Protein AF-A0A317QLM6-F1 (afdb_monomer_lite)

Structure (mmCIF, N/CA/C/O backbone):
data_AF-A0A317QLM6-F1
#
_entry.id   AF-A0A317QLM6-F1
#
loop_
_atom_site.group_PDB
_atom_site.id
_atom_site.type_symbol
_atom_site.label_atom_id
_atom_site.label_alt_id
_atom_site.label_comp_id
_atom_site.label_asym_id
_atom_site.label_entity_id
_atom_site.label_seq_id
_atom_site.pdbx_PDB_ins_code
_atom_site.Cartn_x
_atom_site.Cartn_y
_atom_site.Cartn_z
_atom_site.occupancy
_atom_site.B_iso_or_equiv
_atom_site.auth_seq_id
_atom_site.auth_comp_id
_atom_site.auth_asym_id
_atom_site.auth_atom_id
_atom_site.pdbx_PDB_model_num
ATOM 1 N N . MET A 1 1 ? -23.461 36.397 64.538 1.00 40.00 1 MET A N 1
ATOM 2 C CA . MET A 1 1 ? -22.845 35.705 63.387 1.00 40.00 1 MET A CA 1
ATOM 3 C C . MET A 1 1 ? -21.985 34.597 63.981 1.00 40.00 1 MET A C 1
ATOM 5 O O . MET A 1 1 ? -21.040 34.914 64.685 1.00 40.00 1 MET A O 1
ATOM 9 N N . ARG A 1 2 ? -22.456 33.344 63.926 1.00 41.97 2 ARG A N 1
ATOM 10 C CA . ARG A 1 2 ? -21.936 32.220 64.731 1.00 41.97 2 ARG A CA 1
ATOM 11 C C . ARG A 1 2 ? -20.822 31.476 63.984 1.00 41.97 2 ARG A C 1
ATOM 13 O O . ARG A 1 2 ? -21.003 31.155 62.815 1.00 41.97 2 ARG A O 1
ATOM 20 N N . THR A 1 3 ? -19.742 31.170 64.694 1.00 42.88 3 THR A N 1
ATOM 21 C CA . THR A 1 3 ? -18.669 30.216 64.370 1.00 42.88 3 THR A CA 1
ATOM 22 C C . THR A 1 3 ? -18.800 29.006 65.295 1.00 42.88 3 THR A C 1
ATOM 24 O O . THR A 1 3 ? -18.970 29.217 66.493 1.00 42.88 3 THR A O 1
ATOM 27 N N . ILE A 1 4 ? -18.725 27.771 64.776 1.00 60.03 4 ILE A N 1
ATOM 28 C CA . ILE A 1 4 ? -18.406 26.552 65.550 1.00 60.03 4 ILE A CA 1
ATOM 29 C C . ILE A 1 4 ? -17.677 25.554 64.633 1.00 60.03 4 ILE A C 1
ATOM 31 O O . ILE A 1 4 ? -18.120 25.301 63.512 1.00 60.03 4 ILE A O 1
ATOM 35 N N . ASP A 1 5 ? -16.570 25.028 65.158 1.00 46.81 5 ASP A N 1
ATOM 36 C CA . ASP A 1 5 ? -15.629 24.059 64.595 1.00 46.81 5 ASP A CA 1
ATOM 37 C C . ASP A 1 5 ? -16.125 22.598 64.554 1.00 46.81 5 ASP A C 1
ATOM 39 O O . ASP A 1 5 ? -17.100 22.204 65.195 1.00 46.81 5 ASP A O 1
ATOM 43 N N . HIS A 1 6 ? -15.380 21.778 63.807 1.00 54.03 6 HIS A N 1
ATOM 44 C CA . HIS A 1 6 ? -15.479 20.321 63.699 1.00 54.03 6 HIS A CA 1
ATOM 45 C C . HIS A 1 6 ? -14.889 19.584 64.915 1.00 54.03 6 HIS A C 1
ATOM 47 O O . HIS A 1 6 ? -13.797 19.945 65.346 1.00 54.03 6 HIS A O 1
ATOM 53 N N . THR A 1 7 ? -15.478 18.453 65.348 1.00 47.88 7 THR A N 1
ATOM 54 C CA . THR A 1 7 ? -14.730 17.193 65.607 1.00 47.88 7 THR A CA 1
ATOM 55 C C . THR A 1 7 ? -15.613 15.954 65.862 1.00 47.88 7 THR A C 1
ATOM 57 O O . THR A 1 7 ? -16.642 15.999 66.525 1.00 47.88 7 THR A O 1
ATOM 60 N N . THR A 1 8 ? -15.133 14.849 65.286 1.00 43.25 8 THR A N 1
ATOM 61 C CA . THR A 1 8 ? -15.423 13.403 65.373 1.00 43.25 8 THR A CA 1
ATOM 62 C C . THR A 1 8 ? -15.828 12.816 66.733 1.00 43.25 8 THR A C 1
ATOM 64 O O . THR A 1 8 ? -15.236 13.203 67.730 1.00 43.25 8 THR A O 1
ATOM 67 N N . THR A 1 9 ? -16.689 11.774 66.746 1.00 38.09 9 THR A N 1
ATOM 68 C CA . THR A 1 9 ? -16.532 10.488 67.496 1.00 38.09 9 THR A CA 1
ATOM 69 C C . THR A 1 9 ? -17.597 9.449 67.060 1.00 38.09 9 THR A C 1
ATOM 71 O O . THR A 1 9 ? -18.792 9.717 67.105 1.00 38.09 9 THR A O 1
ATOM 74 N N . ALA A 1 10 ? -17.155 8.251 66.663 1.00 41.47 10 ALA A N 1
ATOM 75 C CA . ALA A 1 10 ? -17.879 6.961 66.723 1.00 41.47 10 ALA A CA 1
ATOM 76 C C . ALA A 1 10 ? -17.177 6.100 67.816 1.00 41.47 10 ALA A C 1
ATOM 78 O O . ALA A 1 10 ? -16.117 6.557 68.252 1.00 41.47 10 ALA A O 1
ATOM 79 N N . PRO A 1 11 ? -17.602 4.881 68.244 1.00 54.12 11 PRO A N 1
ATOM 80 C CA . PRO A 1 11 ? -18.648 3.969 67.738 1.00 54.12 11 PRO A CA 1
ATOM 81 C C . PRO A 1 11 ? -19.502 3.293 68.853 1.00 54.12 11 PRO A C 1
ATOM 83 O O . PRO A 1 11 ? -19.233 3.449 70.039 1.00 54.12 11 PRO A O 1
ATOM 86 N N . THR A 1 12 ? -20.491 2.452 68.510 1.00 42.44 12 THR A N 1
ATOM 87 C CA . THR A 1 12 ? -20.923 1.341 69.392 1.00 42.44 12 THR A CA 1
ATOM 88 C C . THR A 1 12 ? -21.419 0.141 68.580 1.00 42.44 12 THR A C 1
ATOM 90 O O . THR A 1 12 ? -22.158 0.265 67.607 1.00 42.44 12 THR A O 1
ATOM 93 N N . THR A 1 13 ? -20.921 -1.014 69.005 1.00 39.94 13 THR A N 1
ATOM 94 C CA . THR A 1 13 ? -20.951 -2.368 68.446 1.00 39.94 13 THR A CA 1
ATOM 95 C C . THR A 1 13 ? -22.239 -3.121 68.803 1.00 39.94 13 THR A C 1
ATOM 97 O O . THR A 1 13 ? -22.753 -2.936 69.902 1.00 39.94 13 THR A O 1
ATOM 100 N N . GLY A 1 14 ? -22.699 -4.054 67.954 1.00 34.97 14 GLY A N 1
ATOM 101 C CA . GLY A 1 14 ? -23.724 -5.022 68.374 1.00 34.97 14 GLY A CA 1
ATOM 102 C C . GLY A 1 14 ? -24.342 -5.933 67.305 1.00 34.97 14 GLY A C 1
ATOM 103 O O . GLY A 1 14 ? -25.545 -5.866 67.132 1.00 34.97 14 GLY A O 1
ATOM 104 N N . ALA A 1 15 ? -23.523 -6.758 66.635 1.00 42.69 15 ALA A N 1
ATOM 105 C CA . ALA A 1 15 ? -23.743 -8.180 66.267 1.00 42.69 15 ALA A CA 1
ATOM 106 C C . ALA A 1 15 ? -25.077 -8.714 65.633 1.00 42.69 15 ALA A C 1
ATOM 108 O O . ALA A 1 15 ? -26.120 -8.080 65.659 1.00 42.69 15 ALA A O 1
ATOM 109 N N . PRO A 1 16 ? -25.046 -9.909 64.993 1.00 47.78 16 PRO A N 1
ATOM 110 C CA . PRO A 1 16 ? -25.781 -10.172 63.753 1.00 47.78 16 PRO A CA 1
ATOM 111 C C . PRO A 1 16 ? -26.990 -11.119 63.890 1.00 47.78 16 PRO A C 1
ATOM 113 O O . PRO A 1 16 ? -26.959 -12.100 64.628 1.00 47.78 16 PRO A O 1
ATOM 116 N N . GLY A 1 17 ? -28.018 -10.887 63.06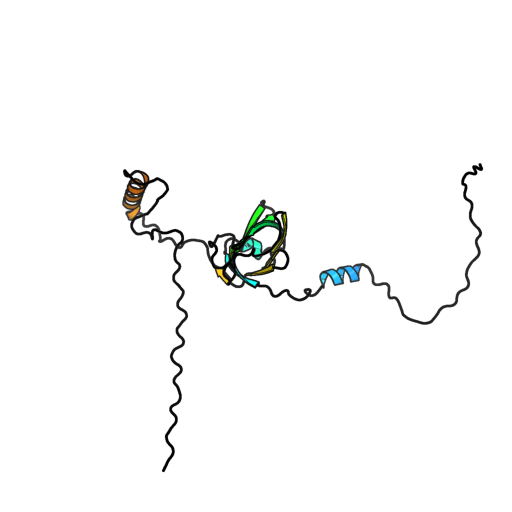8 1.00 33.97 17 GLY A N 1
ATOM 117 C CA . GLY A 1 17 ? -29.148 -11.794 62.845 1.00 33.97 17 GLY A CA 1
ATOM 118 C C . GLY A 1 17 ? -29.144 -12.336 61.416 1.00 33.97 17 GLY A C 1
ATOM 119 O O . GLY A 1 17 ? -29.403 -11.617 60.456 1.00 33.97 17 GLY A O 1
ATOM 120 N N . ARG A 1 18 ? -28.817 -13.619 61.281 1.00 40.97 18 ARG A N 1
ATOM 121 C CA . ARG A 1 18 ? -28.792 -14.401 60.042 1.00 40.97 18 ARG A CA 1
ATOM 122 C C . ARG A 1 18 ? -30.205 -14.855 59.665 1.00 40.97 18 ARG A C 1
ATOM 124 O O . ARG A 1 18 ? -30.800 -15.599 60.431 1.00 40.97 18 ARG A O 1
ATOM 131 N N . ALA A 1 19 ? -30.652 -14.563 58.445 1.00 37.41 19 ALA A N 1
ATOM 132 C CA . ALA A 1 19 ? -31.452 -15.491 57.637 1.00 37.41 19 ALA A CA 1
ATOM 133 C C . ALA A 1 19 ? -31.418 -15.072 56.160 1.00 37.41 19 ALA A C 1
ATOM 135 O O . ALA A 1 19 ? -31.720 -13.940 55.804 1.00 37.41 19 ALA A O 1
ATOM 136 N N . ALA A 1 20 ? -31.024 -16.015 55.311 1.00 40.59 20 ALA A N 1
ATOM 137 C CA . ALA A 1 20 ? -30.958 -15.902 53.865 1.00 40.59 20 ALA A CA 1
ATOM 138 C C . ALA A 1 20 ? -31.994 -16.845 53.240 1.00 40.59 20 ALA A C 1
ATOM 140 O O . ALA A 1 20 ? -32.146 -17.957 53.744 1.00 40.59 20 ALA A O 1
ATOM 141 N N . ARG A 1 21 ? -32.592 -16.448 52.105 1.00 41.69 21 ARG A N 1
ATOM 142 C CA . ARG A 1 21 ? -32.542 -17.142 50.792 1.00 41.69 21 ARG A CA 1
ATOM 143 C C . ARG A 1 21 ? -33.802 -16.919 49.948 1.00 41.69 21 ARG A C 1
ATOM 145 O O . ARG A 1 21 ? -34.872 -17.382 50.313 1.00 41.69 21 ARG A O 1
ATOM 152 N N . ALA A 1 22 ? -33.588 -16.332 48.771 1.00 36.91 22 ALA A N 1
ATOM 153 C CA . ALA A 1 22 ? -34.039 -16.755 47.432 1.00 36.91 22 ALA A CA 1
ATOM 154 C C . ALA A 1 22 ? -33.831 -15.543 46.504 1.00 36.91 22 ALA A C 1
ATOM 156 O O . ALA A 1 22 ? -34.266 -14.454 46.837 1.00 36.91 22 ALA A O 1
ATOM 157 N N . GLY A 1 23 ? -33.157 -15.576 45.364 1.00 41.16 23 GLY A N 1
ATOM 158 C CA . GLY A 1 23 ? -32.463 -16.611 44.622 1.00 41.16 23 GLY A CA 1
ATOM 159 C C . GLY A 1 23 ? -31.833 -15.904 43.418 1.00 41.16 23 GLY A C 1
ATOM 160 O O . GLY A 1 23 ? -32.499 -15.083 42.810 1.00 41.16 23 GLY A O 1
ATOM 161 N N . VAL A 1 24 ? -30.547 -16.156 43.173 1.00 45.59 24 VAL A N 1
ATOM 162 C CA . VAL A 1 24 ? -29.759 -16.061 41.923 1.00 45.59 24 VAL A CA 1
ATOM 163 C C . VAL A 1 24 ? -28.305 -16.164 42.407 1.00 45.59 24 VAL A C 1
ATOM 165 O O . VAL A 1 24 ? -27.860 -15.287 43.150 1.00 45.59 24 VAL A O 1
ATOM 168 N N . PRO A 1 25 ? -27.551 -17.226 42.084 1.00 44.12 25 PRO A N 1
ATOM 169 C CA . PRO A 1 25 ? -26.154 -17.290 42.477 1.00 44.12 25 PRO A CA 1
ATOM 170 C C . PRO A 1 25 ? -25.355 -16.311 41.610 1.00 44.12 25 PRO A C 1
ATOM 172 O O . PRO A 1 25 ? -25.101 -16.564 40.435 1.00 44.12 25 PRO A O 1
ATOM 175 N N . THR A 1 26 ? -24.926 -15.192 42.189 1.00 57.12 26 THR A N 1
ATOM 176 C CA . THR A 1 26 ? -23.784 -14.438 41.670 1.00 57.12 26 THR A CA 1
ATOM 177 C C . THR A 1 26 ? -22.540 -15.283 41.905 1.00 57.12 26 THR A C 1
ATOM 179 O O . THR A 1 26 ? -21.936 -15.250 42.972 1.00 57.12 26 THR A O 1
ATOM 182 N N . ILE A 1 27 ? -22.191 -16.105 40.915 1.00 54.62 27 ILE A N 1
ATOM 183 C CA . ILE A 1 27 ? -20.914 -16.817 40.865 1.00 54.62 27 ILE A CA 1
ATOM 184 C C . ILE A 1 27 ? -19.819 -15.746 40.730 1.00 54.62 27 ILE A C 1
ATOM 186 O O . ILE A 1 27 ? -19.789 -15.051 39.710 1.00 54.62 27 ILE A O 1
ATOM 190 N N . PRO A 1 28 ? -18.925 -15.565 41.718 1.00 45.81 28 PRO A N 1
ATOM 191 C CA . PRO A 1 28 ? -17.787 -14.677 41.556 1.00 45.81 28 PRO A CA 1
ATOM 192 C C . PRO A 1 28 ? -16.798 -15.358 40.607 1.00 45.81 28 PRO A C 1
ATOM 194 O O . PRO A 1 28 ? -16.050 -16.252 40.999 1.00 45.81 28 PRO A O 1
ATOM 197 N N . LEU A 1 29 ? -16.829 -14.973 39.331 1.00 50.94 29 LEU A N 1
ATOM 198 C CA . LEU A 1 29 ? -15.850 -15.448 38.361 1.00 50.94 29 LEU A CA 1
ATOM 199 C C . LEU A 1 29 ? -14.453 -14.935 38.765 1.00 50.94 29 LEU A C 1
ATOM 201 O O . LEU A 1 29 ? -14.285 -13.731 38.987 1.00 50.94 29 LEU A O 1
ATOM 205 N N . PRO A 1 30 ? -13.436 -15.812 38.858 1.00 51.41 30 PRO A N 1
ATOM 206 C CA . PRO A 1 30 ? -12.055 -15.400 39.071 1.00 51.41 30 PRO A CA 1
ATOM 207 C C . PRO A 1 30 ? -11.628 -14.410 37.979 1.00 51.41 30 PRO A C 1
ATOM 209 O O . PRO A 1 30 ? -11.874 -14.650 36.797 1.00 51.41 30 PRO A O 1
ATOM 212 N N . ARG A 1 31 ? -10.936 -13.318 38.344 1.00 57.03 31 ARG A N 1
ATOM 213 C CA . ARG A 1 31 ? -10.393 -12.328 37.381 1.00 57.03 31 ARG A CA 1
ATOM 214 C C . ARG A 1 31 ? -9.593 -12.969 36.237 1.00 57.03 31 ARG A C 1
ATOM 216 O O . ARG A 1 31 ? -9.566 -12.412 35.144 1.00 57.03 31 ARG A O 1
ATOM 223 N N . ALA A 1 32 ? -8.999 -14.139 36.468 1.00 54.03 32 ALA A N 1
ATOM 224 C CA . ALA A 1 32 ? -8.297 -14.914 35.450 1.00 54.03 32 ALA A CA 1
ATOM 225 C C . ALA A 1 32 ? -9.217 -15.350 34.292 1.00 54.03 32 ALA A C 1
ATOM 227 O O . ALA A 1 32 ? -8.848 -15.190 33.135 1.00 54.03 32 ALA A O 1
ATOM 228 N N . SER A 1 33 ? -10.453 -15.786 34.564 1.00 54.34 33 SER A N 1
ATOM 229 C CA . SER A 1 33 ? -11.409 -16.205 33.527 1.00 54.34 33 SER A CA 1
ATOM 230 C C . SER A 1 33 ? -11.907 -15.036 32.671 1.00 54.34 33 SER A C 1
ATOM 232 O O . SER A 1 33 ? -12.168 -15.220 31.484 1.00 54.34 33 SER A O 1
ATOM 234 N N . ALA A 1 34 ? -11.982 -13.828 33.245 1.00 52.09 34 ALA A N 1
ATOM 235 C CA . ALA A 1 34 ? -12.292 -12.594 32.516 1.00 52.09 34 ALA A CA 1
ATOM 236 C C . ALA A 1 34 ? -11.125 -12.153 31.610 1.00 52.09 34 ALA A C 1
ATOM 238 O O . ALA A 1 34 ? -11.338 -11.659 30.506 1.00 52.09 34 ALA A O 1
ATOM 239 N N . GLN A 1 35 ? -9.880 -12.378 32.042 1.00 52.81 35 GLN A N 1
ATOM 240 C CA . GLN A 1 35 ? -8.685 -12.143 31.222 1.00 52.81 35 GLN A CA 1
ATOM 241 C C . GLN A 1 35 ? -8.532 -13.196 30.107 1.00 52.81 35 GLN A C 1
ATOM 243 O O . GLN A 1 35 ? -8.072 -12.870 29.013 1.00 52.81 35 GLN A O 1
ATOM 248 N N . GLU A 1 36 ? -8.998 -14.427 30.337 1.00 45.47 36 GLU A N 1
ATOM 249 C CA . GLU A 1 36 ? -9.085 -15.488 29.325 1.00 45.47 36 GLU A CA 1
ATOM 250 C C . GLU A 1 36 ? -10.135 -15.164 28.244 1.00 45.47 36 GLU A C 1
ATOM 252 O O . GLU A 1 36 ? -9.886 -15.377 27.057 1.00 45.47 36 GLU A O 1
ATOM 257 N N . THR A 1 37 ? -11.279 -14.571 28.619 1.00 51.56 37 THR A N 1
ATOM 258 C CA . THR A 1 37 ? -12.325 -14.139 27.663 1.00 51.56 37 THR A CA 1
ATOM 259 C C . THR A 1 37 ? -11.886 -12.954 26.804 1.00 51.56 37 THR A C 1
ATOM 261 O O . THR A 1 37 ? -12.313 -12.840 25.659 1.00 51.56 37 THR A O 1
ATOM 264 N N . VAL A 1 38 ? -10.972 -12.111 27.297 1.00 51.75 38 VAL A N 1
ATOM 265 C CA . VAL A 1 38 ? -10.313 -11.072 26.483 1.00 51.75 38 VAL A CA 1
ATOM 266 C C . VAL A 1 38 ? -9.324 -11.687 25.483 1.00 51.75 38 VAL A C 1
ATOM 268 O O . VAL A 1 38 ? -9.207 -11.195 24.363 1.00 51.75 38 VAL A O 1
ATOM 271 N N . ARG A 1 39 ? -8.660 -12.801 25.827 1.00 52.47 39 ARG A N 1
ATOM 272 C CA . ARG A 1 39 ? -7.799 -13.559 24.893 1.00 52.47 39 ARG A CA 1
ATOM 273 C C . ARG A 1 39 ? -8.576 -14.416 23.890 1.00 52.47 39 ARG A C 1
ATOM 275 O O . ARG A 1 39 ? -8.028 -14.769 22.851 1.00 52.47 39 ARG A O 1
ATOM 282 N N . THR A 1 40 ? -9.840 -14.719 24.178 1.00 47.09 40 THR A N 1
ATOM 283 C CA . THR A 1 40 ? -10.744 -15.511 23.326 1.00 47.09 40 THR A CA 1
ATOM 284 C C . THR A 1 40 ? -11.898 -14.692 22.751 1.00 47.09 40 THR A C 1
ATOM 286 O O . THR A 1 40 ? -12.886 -15.261 22.288 1.00 47.09 40 THR A O 1
ATOM 289 N N . ALA A 1 41 ? -11.761 -13.361 22.703 1.00 43.53 41 ALA A N 1
ATOM 290 C CA . ALA A 1 41 ? -12.643 -12.501 21.928 1.00 43.53 41 ALA A CA 1
ATOM 291 C C . ALA A 1 41 ? -12.528 -12.871 20.437 1.00 43.53 41 ALA A C 1
ATOM 293 O O . ALA A 1 41 ? -11.713 -12.338 19.684 1.00 43.53 41 ALA A O 1
ATOM 294 N N . SER A 1 42 ? -13.351 -13.842 20.037 1.00 46.34 42 SER A N 1
ATOM 295 C CA . SER A 1 42 ? -13.720 -14.162 18.663 1.00 46.34 42 SER A CA 1
ATOM 296 C C . SER A 1 42 ? -13.953 -12.849 17.914 1.00 46.34 42 SER A C 1
ATOM 298 O O . SER A 1 42 ? -14.568 -11.942 18.486 1.00 46.34 42 SER A O 1
ATOM 300 N N . PRO A 1 43 ? -13.401 -12.689 16.696 1.00 47.41 43 PRO A N 1
ATOM 301 C CA . PRO A 1 43 ? -13.164 -11.383 16.106 1.00 47.41 43 PRO A CA 1
ATOM 302 C C . PRO A 1 43 ? -14.488 -10.642 16.051 1.00 47.41 43 PRO A C 1
ATOM 304 O O . PRO A 1 43 ? -15.419 -11.093 15.381 1.00 47.41 43 PRO A O 1
ATOM 307 N N . ALA A 1 44 ? -14.571 -9.529 16.780 1.00 47.19 44 ALA A N 1
ATOM 308 C CA . ALA A 1 44 ? -15.665 -8.583 16.671 1.00 47.19 44 ALA A CA 1
ATOM 309 C C . ALA A 1 44 ? -15.915 -8.362 15.177 1.00 47.19 44 ALA A C 1
ATOM 311 O O . ALA A 1 44 ? -15.040 -7.831 14.498 1.00 47.19 44 ALA A O 1
ATOM 312 N N . ARG A 1 45 ? -17.030 -8.935 14.687 1.00 45.59 45 ARG A N 1
ATOM 313 C CA . ARG A 1 45 ? -17.553 -8.931 13.314 1.00 45.59 45 ARG A CA 1
ATOM 314 C C . ARG A 1 45 ? -16.488 -8.526 12.304 1.00 45.59 45 ARG A C 1
ATOM 316 O O . ARG A 1 45 ? -16.313 -7.329 12.117 1.00 45.59 45 ARG A O 1
ATOM 323 N N . ALA A 1 46 ? -15.808 -9.500 11.687 1.00 51.53 46 ALA A N 1
ATOM 324 C CA . ALA A 1 46 ? -14.826 -9.278 10.627 1.00 51.53 46 ALA A CA 1
ATOM 325 C C . ALA A 1 46 ? -15.262 -8.105 9.738 1.00 51.53 46 ALA A C 1
ATOM 327 O O . ALA A 1 46 ? -16.105 -8.269 8.855 1.00 51.53 46 ALA A O 1
ATOM 328 N N . ALA A 1 47 ? -14.741 -6.908 10.027 1.00 59.72 47 ALA A N 1
ATOM 329 C CA . ALA A 1 47 ? -14.911 -5.768 9.156 1.00 59.72 47 ALA A CA 1
ATOM 330 C C . ALA A 1 47 ? -14.374 -6.265 7.822 1.00 59.72 47 ALA A C 1
ATOM 332 O O . ALA A 1 47 ? -13.252 -6.780 7.790 1.00 59.72 47 ALA A O 1
ATOM 333 N N . SER A 1 48 ? -15.228 -6.274 6.795 1.00 80.88 48 SER A N 1
ATOM 334 C CA . SER A 1 48 ? -14.925 -6.871 5.497 1.00 80.88 48 SER A CA 1
ATOM 335 C C . SER A 1 48 ? -13.573 -6.348 5.032 1.00 80.88 48 SER A C 1
ATOM 337 O O . SER A 1 48 ? -13.467 -5.204 4.592 1.00 80.88 48 SER A O 1
ATOM 339 N N . ALA A 1 49 ? -12.531 -7.161 5.195 1.00 91.00 49 ALA A N 1
ATOM 340 C CA . ALA A 1 49 ? -11.180 -6.719 4.928 1.00 91.00 49 ALA A CA 1
ATOM 341 C C . ALA A 1 49 ? -11.047 -6.515 3.424 1.00 91.00 49 ALA A C 1
ATOM 343 O O . ALA A 1 49 ? -11.345 -7.415 2.638 1.00 91.00 49 ALA A O 1
ATOM 344 N N . VAL A 1 50 ? -10.607 -5.330 3.027 1.00 95.62 50 VAL A N 1
ATOM 345 C CA . VAL A 1 50 ? -10.432 -4.983 1.626 1.00 95.62 50 VAL A CA 1
ATOM 346 C C . VAL A 1 50 ? -9.213 -5.747 1.099 1.00 95.62 50 VAL A C 1
ATOM 348 O O . VAL A 1 50 ? -8.114 -5.589 1.643 1.00 95.62 50 VAL A O 1
ATOM 351 N N . PRO A 1 51 ? -9.368 -6.591 0.066 1.00 96.56 51 PRO A N 1
ATOM 352 C CA . PRO A 1 51 ? -8.236 -7.285 -0.526 1.00 96.56 51 PRO A CA 1
ATOM 353 C C . PRO A 1 51 ? -7.327 -6.292 -1.261 1.00 96.56 51 PRO A C 1
ATOM 355 O O . PRO A 1 51 ? -7.796 -5.371 -1.933 1.00 96.56 51 PRO A O 1
ATOM 358 N N . SER A 1 52 ? -6.017 -6.509 -1.170 1.00 96.56 52 SER A N 1
ATOM 359 C CA . SER A 1 52 ? -4.997 -5.719 -1.864 1.00 96.56 52 SER A CA 1
ATOM 360 C C . SER A 1 52 ? -3.913 -6.591 -2.490 1.00 96.56 52 SER A C 1
ATOM 362 O O . SER A 1 52 ? -3.628 -7.689 -2.006 1.00 96.56 52 SER A O 1
ATOM 364 N N . SER A 1 53 ? -3.244 -6.058 -3.510 1.00 97.38 53 SER A N 1
ATOM 365 C CA . SER A 1 53 ? -1.982 -6.582 -4.030 1.00 97.38 53 SER A CA 1
ATOM 366 C C . SER A 1 53 ? -0.806 -5.943 -3.281 1.00 97.38 53 SER A C 1
ATOM 368 O O . SER A 1 53 ? -0.550 -4.747 -3.421 1.00 97.38 53 SER A O 1
ATOM 370 N N . ALA A 1 54 ? -0.112 -6.720 -2.452 1.00 97.38 54 ALA A N 1
ATOM 371 C CA . ALA A 1 54 ? 0.985 -6.253 -1.608 1.00 97.38 54 ALA A CA 1
ATOM 372 C C . ALA A 1 54 ? 2.348 -6.415 -2.290 1.00 97.38 54 ALA A C 1
ATOM 374 O O . ALA A 1 54 ? 2.601 -7.409 -2.969 1.00 97.38 54 ALA A O 1
ATOM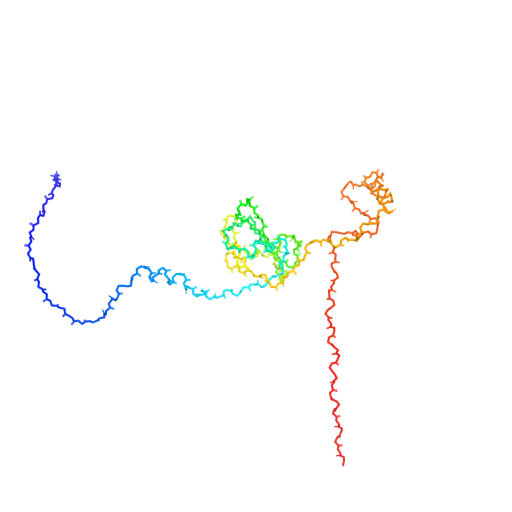 375 N N . SER A 1 55 ? 3.236 -5.445 -2.092 1.00 97.25 55 SER A N 1
ATOM 376 C CA . SER A 1 55 ? 4.630 -5.554 -2.519 1.00 97.25 55 SER A CA 1
ATOM 377 C C . SER A 1 55 ? 5.358 -6.617 -1.698 1.00 97.25 55 SER A C 1
ATOM 379 O O . SER A 1 55 ? 5.209 -6.670 -0.475 1.00 97.25 55 SER A O 1
ATOM 381 N N . THR A 1 56 ? 6.211 -7.424 -2.330 1.00 96.88 56 THR A N 1
ATOM 382 C CA . THR A 1 56 ? 7.139 -8.307 -1.602 1.00 96.88 56 THR A CA 1
ATOM 383 C C . THR A 1 56 ? 8.084 -7.520 -0.687 1.00 96.88 56 THR A C 1
ATOM 385 O O . THR A 1 56 ? 8.521 -8.062 0.323 1.00 96.88 56 THR A O 1
ATOM 388 N N . GLY A 1 57 ? 8.316 -6.228 -0.956 1.00 94.81 57 GLY A N 1
ATOM 389 C CA . GLY A 1 57 ? 9.101 -5.334 -0.098 1.00 94.81 57 GLY A CA 1
ATOM 390 C C . GLY A 1 57 ? 8.501 -5.074 1.291 1.00 94.81 57 GLY A C 1
ATOM 391 O O . GLY A 1 57 ? 9.235 -4.709 2.199 1.00 94.81 57 GLY A O 1
ATOM 392 N N . VAL A 1 58 ? 7.196 -5.304 1.492 1.00 96.12 58 VAL A N 1
ATOM 393 C CA . VAL A 1 58 ? 6.534 -5.190 2.813 1.00 96.12 58 VAL A CA 1
ATOM 394 C C . VAL A 1 58 ? 6.144 -6.543 3.400 1.00 96.12 58 VAL A C 1
ATOM 396 O O . VAL A 1 58 ? 5.382 -6.618 4.366 1.00 96.12 58 VAL A O 1
ATOM 399 N N . ALA A 1 59 ? 6.638 -7.634 2.812 1.00 95.75 59 ALA A N 1
ATOM 400 C CA . ALA A 1 59 ? 6.225 -8.977 3.181 1.00 95.75 59 ALA A CA 1
ATOM 401 C C . ALA A 1 59 ? 6.553 -9.322 4.634 1.00 95.75 59 ALA A C 1
ATOM 403 O O . ALA A 1 59 ? 5.686 -9.840 5.337 1.00 95.75 59 ALA A O 1
ATOM 404 N N . ASP A 1 60 ? 7.758 -8.994 5.094 1.00 94.75 60 ASP A N 1
ATOM 405 C CA . ASP A 1 60 ? 8.194 -9.286 6.463 1.00 94.75 60 ASP A CA 1
ATOM 406 C C . ASP A 1 60 ? 7.383 -8.495 7.490 1.00 94.75 60 ASP A C 1
ATOM 408 O O . ASP A 1 60 ? 6.971 -9.027 8.521 1.00 94.75 60 ASP A O 1
ATOM 412 N N . LEU A 1 61 ? 7.073 -7.241 7.165 1.00 95.12 61 LEU A N 1
ATOM 413 C CA . LEU A 1 61 ? 6.291 -6.355 8.014 1.00 95.12 61 LEU A CA 1
ATOM 414 C C . LEU A 1 61 ? 4.832 -6.827 8.132 1.00 95.12 61 LEU A C 1
ATOM 416 O O . LEU A 1 61 ? 4.272 -6.833 9.225 1.00 95.12 61 LEU A O 1
ATOM 420 N N . LEU A 1 62 ? 4.227 -7.287 7.031 1.00 96.19 62 LEU A N 1
ATOM 421 C CA . LEU A 1 62 ? 2.867 -7.832 7.036 1.00 96.19 62 LEU A CA 1
ATOM 422 C C . LEU A 1 62 ? 2.776 -9.216 7.679 1.00 96.19 62 LEU A C 1
ATOM 424 O O . LEU A 1 62 ? 1.810 -9.485 8.387 1.00 96.19 62 LEU A O 1
ATOM 428 N N . ARG A 1 63 ? 3.730 -10.112 7.412 1.00 95.25 63 ARG A N 1
ATOM 429 C CA . ARG A 1 63 ? 3.728 -11.483 7.955 1.00 95.25 63 ARG A CA 1
ATOM 430 C C . ARG A 1 63 ? 4.163 -11.536 9.418 1.00 95.25 63 ARG A C 1
ATOM 432 O O . ARG A 1 63 ? 3.834 -12.499 10.103 1.00 95.25 63 ARG A O 1
ATOM 439 N N . GLY A 1 64 ? 4.892 -10.524 9.882 1.00 94.50 64 GLY A N 1
ATOM 440 C CA . GLY A 1 64 ? 5.335 -10.394 11.262 1.00 94.50 64 GLY A CA 1
ATOM 441 C C . GLY A 1 64 ? 4.197 -10.167 12.271 1.00 94.50 64 GLY A C 1
ATOM 442 O O . GLY A 1 64 ? 3.017 -10.093 11.905 1.00 94.50 64 GLY A O 1
ATOM 443 N N . PRO A 1 65 ? 4.545 -10.049 13.566 1.00 95.31 65 PRO A N 1
ATOM 444 C CA . PRO A 1 65 ? 3.577 -9.744 14.615 1.00 95.31 65 PRO A CA 1
ATOM 445 C C . PRO A 1 65 ? 2.919 -8.382 14.376 1.00 95.31 65 PRO A C 1
ATOM 447 O O . PRO A 1 65 ? 3.500 -7.507 13.736 1.00 95.31 65 PRO A O 1
ATOM 450 N N . VAL A 1 66 ? 1.715 -8.194 14.920 1.00 96.31 66 VAL A N 1
ATOM 451 C CA . VAL A 1 66 ? 1.020 -6.901 14.869 1.00 96.31 66 VAL A CA 1
ATOM 452 C C . VAL A 1 66 ? 1.820 -5.866 15.660 1.00 96.31 66 VAL A C 1
ATOM 454 O O . VAL A 1 66 ? 2.147 -6.081 16.827 1.00 96.31 66 VAL A O 1
ATOM 457 N N . ARG A 1 67 ? 2.135 -4.745 15.012 1.00 96.25 67 ARG A N 1
ATOM 458 C CA . ARG A 1 67 ? 2.894 -3.622 15.564 1.00 96.25 67 ARG A CA 1
ATOM 459 C C . ARG A 1 67 ? 2.055 -2.345 15.513 1.00 96.25 67 ARG A C 1
ATOM 461 O O . ARG A 1 67 ? 1.314 -2.147 14.542 1.00 96.25 67 ARG A O 1
ATOM 468 N N . PRO A 1 68 ? 2.192 -1.459 16.515 1.00 96.44 68 PRO A N 1
ATOM 469 C CA . PRO A 1 68 ? 1.588 -0.141 16.455 1.00 96.44 68 PRO A CA 1
ATOM 470 C C . PRO A 1 68 ? 2.226 0.677 15.329 1.00 96.44 68 PRO A C 1
ATOM 472 O O . PRO A 1 68 ? 3.441 0.656 15.114 1.00 96.44 68 PRO A O 1
ATOM 475 N N . ALA A 1 69 ? 1.383 1.424 14.635 1.00 97.62 69 ALA A N 1
ATOM 476 C CA . ALA A 1 69 ? 1.754 2.316 13.558 1.00 97.62 69 ALA A CA 1
ATOM 477 C C . ALA A 1 69 ? 1.074 3.677 13.740 1.00 97.62 69 ALA A C 1
ATOM 479 O O . ALA A 1 69 ? 0.132 3.833 14.522 1.00 97.62 69 ALA A O 1
ATOM 480 N N . ARG A 1 70 ? 1.562 4.681 13.017 1.00 98.19 70 ARG A N 1
ATOM 481 C CA . ARG A 1 70 ? 0.981 6.024 12.992 1.00 98.19 70 ARG A CA 1
ATOM 482 C C . ARG A 1 70 ? 0.782 6.484 11.565 1.00 98.19 70 ARG A C 1
ATOM 484 O O . ARG A 1 70 ? 1.647 6.270 10.721 1.00 98.19 70 ARG A O 1
ATOM 491 N N . VAL A 1 71 ? -0.336 7.147 11.300 1.00 98.19 71 VAL A N 1
ATOM 492 C CA . VAL A 1 71 ? -0.581 7.790 10.008 1.00 98.19 71 VAL A CA 1
ATOM 493 C C . VAL A 1 71 ? 0.447 8.901 9.808 1.00 98.19 71 VAL A C 1
ATOM 495 O O . VAL A 1 71 ? 0.529 9.818 10.613 1.00 98.19 71 VAL A O 1
ATOM 498 N N . LEU A 1 72 ? 1.231 8.837 8.737 1.00 97.31 72 LEU A N 1
ATOM 499 C CA . LEU A 1 72 ? 2.123 9.925 8.331 1.00 97.31 72 LEU A CA 1
ATOM 500 C C . LEU A 1 72 ? 1.359 10.960 7.515 1.00 97.31 72 LEU A C 1
ATOM 502 O O . LEU A 1 72 ? 1.403 12.154 7.807 1.00 97.31 72 LEU A O 1
ATOM 506 N N . MET A 1 73 ? 0.635 10.482 6.505 1.00 96.12 73 MET A N 1
ATOM 507 C CA . MET A 1 73 ? -0.126 11.302 5.571 1.00 96.12 73 MET A CA 1
ATOM 508 C C . MET A 1 73 ? -1.325 10.512 5.047 1.00 96.12 73 MET A C 1
ATOM 510 O O . MET A 1 73 ? -1.214 9.312 4.787 1.00 96.12 73 MET A O 1
ATOM 514 N N . SER A 1 74 ? -2.444 11.204 4.837 1.00 95.75 74 SER A N 1
ATOM 515 C CA . SER A 1 74 ? -3.618 10.685 4.138 1.00 95.75 74 SER A CA 1
ATOM 516 C C . SER A 1 74 ? -3.964 11.575 2.947 1.00 95.75 74 SER A C 1
ATOM 518 O O . SER A 1 74 ? -3.923 12.800 3.045 1.00 95.75 74 SER A O 1
ATOM 520 N N . GLY A 1 75 ? -4.311 10.957 1.822 1.00 94.94 75 GLY A N 1
ATOM 521 C CA . GLY A 1 75 ? -4.766 11.634 0.618 1.00 94.94 75 GLY A CA 1
ATOM 522 C C . GLY A 1 75 ? -5.651 10.735 -0.250 1.00 94.94 75 GLY A C 1
ATOM 523 O O . GLY A 1 75 ? -5.928 9.587 0.111 1.00 94.94 75 GLY A O 1
ATOM 524 N N . PRO A 1 76 ? -6.121 11.240 -1.405 1.00 94.56 76 PRO A N 1
ATOM 525 C CA . PRO A 1 76 ? -7.056 10.497 -2.248 1.00 94.56 76 PRO A CA 1
ATOM 526 C C . PRO A 1 76 ? -6.485 9.205 -2.838 1.00 94.56 76 PRO A C 1
ATOM 528 O O . PRO A 1 76 ? -7.183 8.201 -2.936 1.00 94.56 76 PRO A O 1
ATOM 531 N N . ALA A 1 77 ? -5.201 9.221 -3.200 1.00 95.44 77 ALA A N 1
ATOM 532 C CA . ALA A 1 77 ? -4.535 8.085 -3.832 1.00 95.44 77 ALA A CA 1
ATOM 533 C C . ALA A 1 77 ? -3.819 7.154 -2.838 1.00 95.44 77 ALA A C 1
ATOM 535 O O . ALA A 1 77 ? -3.451 6.036 -3.199 1.00 95.44 77 ALA A O 1
ATOM 536 N N . ALA A 1 78 ? -3.563 7.605 -1.605 1.00 96.56 78 ALA A N 1
ATOM 537 C CA . ALA A 1 78 ? -2.718 6.867 -0.674 1.00 96.56 78 ALA A CA 1
ATOM 538 C C . ALA A 1 78 ? -2.907 7.273 0.793 1.00 96.56 78 ALA A C 1
ATOM 540 O O . ALA A 1 78 ? -3.157 8.437 1.102 1.00 96.56 78 ALA A O 1
ATOM 541 N N . VAL A 1 79 ? -2.679 6.316 1.691 1.00 97.44 79 VAL A N 1
ATOM 542 C CA . VAL A 1 79 ? -2.404 6.550 3.114 1.00 97.44 79 VAL A CA 1
ATOM 543 C C . VAL A 1 79 ? -1.062 5.921 3.439 1.00 97.44 79 VAL A C 1
ATOM 545 O O . VAL A 1 79 ? -0.859 4.740 3.167 1.00 97.44 79 VAL A O 1
ATOM 548 N N . TYR A 1 80 ? -0.160 6.695 4.031 1.00 97.88 80 TYR A N 1
ATOM 549 C CA . TYR A 1 80 ? 1.157 6.226 4.449 1.00 97.88 80 TYR A CA 1
ATOM 550 C C . TYR A 1 80 ? 1.214 6.115 5.963 1.00 97.88 80 TYR A C 1
ATOM 552 O O . TYR A 1 80 ? 0.754 7.010 6.674 1.00 97.88 80 TYR A O 1
ATOM 560 N N . LEU A 1 81 ? 1.799 5.027 6.446 1.00 98.31 81 LEU A N 1
ATOM 561 C CA . LEU A 1 81 ? 1.911 4.691 7.855 1.00 98.31 81 LEU A CA 1
ATOM 562 C C . LEU A 1 81 ? 3.377 4.511 8.219 1.00 98.31 81 LEU A C 1
ATOM 564 O O . LEU A 1 81 ? 4.110 3.841 7.496 1.00 98.31 81 LEU A O 1
ATOM 568 N N . GLN A 1 82 ? 3.774 5.053 9.360 1.00 98.12 82 GLN A N 1
ATOM 569 C CA . GLN A 1 82 ? 5.042 4.754 10.005 1.00 98.12 82 GLN A CA 1
ATOM 570 C C . GLN A 1 82 ? 4.839 3.614 10.994 1.00 98.12 82 GLN A C 1
ATOM 572 O O . GLN A 1 82 ? 3.950 3.688 11.840 1.00 98.12 82 GLN A O 1
ATOM 577 N N . VAL A 1 83 ? 5.670 2.583 10.913 1.00 97.62 83 VAL A N 1
ATOM 578 C CA . VAL A 1 83 ? 5.628 1.410 11.788 1.00 97.62 83 VAL A CA 1
ATOM 579 C C . VAL A 1 83 ? 6.897 1.384 12.623 1.00 97.62 83 VAL A C 1
ATOM 581 O O . VAL A 1 83 ? 8.002 1.438 12.082 1.00 97.62 83 VAL A O 1
ATOM 584 N N . SER A 1 84 ? 6.750 1.280 13.941 1.00 93.12 84 SER A N 1
ATOM 585 C CA . SER A 1 84 ? 7.899 1.115 14.830 1.00 93.12 84 SER A CA 1
ATOM 586 C C . SER A 1 84 ? 8.371 -0.339 14.803 1.00 93.12 84 SER A C 1
ATOM 588 O O . SER A 1 84 ? 7.631 -1.259 15.159 1.00 93.12 84 SER A O 1
ATOM 590 N N . THR A 1 85 ? 9.614 -0.551 14.390 1.00 90.44 85 THR A N 1
ATOM 591 C CA . THR A 1 85 ? 10.281 -1.856 14.353 1.00 90.44 85 THR A CA 1
ATOM 592 C C . THR A 1 85 ? 11.482 -1.866 15.297 1.00 90.44 85 THR A C 1
ATOM 594 O O . THR A 1 85 ? 11.927 -0.825 15.775 1.00 90.44 85 THR A O 1
ATOM 597 N N . GLU A 1 86 ? 12.040 -3.047 15.559 1.00 87.00 86 GLU A N 1
ATOM 598 C CA . GLU A 1 86 ? 13.251 -3.180 16.385 1.00 87.00 86 GLU A CA 1
ATOM 599 C C . GLU A 1 86 ? 14.482 -2.523 15.745 1.00 87.00 86 GLU A C 1
ATOM 601 O O . GLU A 1 86 ? 15.411 -2.140 16.447 1.00 87.00 86 GLU A O 1
ATOM 606 N N . ARG A 1 87 ? 14.484 -2.365 14.415 1.00 86.19 87 ARG A N 1
ATOM 607 C CA . ARG A 1 87 ? 15.586 -1.766 13.646 1.00 86.19 87 ARG A CA 1
ATOM 608 C C . ARG A 1 87 ? 15.413 -0.261 13.408 1.00 86.19 87 ARG A C 1
ATOM 610 O O . ARG A 1 87 ? 16.272 0.346 12.779 1.00 86.19 87 ARG A O 1
ATOM 617 N N . GLY A 1 88 ? 14.317 0.336 13.879 1.00 90.06 88 GLY A N 1
ATOM 618 C CA . GLY A 1 88 ? 13.957 1.730 13.612 1.00 90.06 88 GLY A CA 1
ATOM 619 C C . GLY A 1 88 ? 12.534 1.860 13.075 1.00 90.06 88 GLY A C 1
ATOM 620 O O . GLY A 1 88 ? 11.666 1.049 13.394 1.00 90.06 88 GLY A O 1
ATOM 621 N N . SER A 1 89 ? 12.265 2.882 12.264 1.00 92.44 89 SER A N 1
ATOM 622 C CA . SER A 1 89 ? 10.941 3.087 11.671 1.00 92.44 89 SER A CA 1
ATOM 623 C C . SER A 1 89 ? 10.889 2.660 10.209 1.00 92.44 89 SER A C 1
ATOM 625 O O . SER A 1 89 ? 11.661 3.178 9.405 1.00 92.44 89 SER A O 1
ATOM 627 N N . ASP A 1 90 ? 9.914 1.822 9.872 1.00 95.69 90 ASP A N 1
ATOM 628 C CA . ASP A 1 90 ? 9.568 1.486 8.491 1.00 95.69 90 ASP A CA 1
ATOM 629 C C . ASP A 1 90 ? 8.333 2.268 8.037 1.00 95.69 90 ASP A C 1
ATOM 631 O O . ASP A 1 90 ? 7.572 2.798 8.852 1.00 95.69 90 ASP A O 1
ATOM 635 N N . VAL A 1 91 ? 8.115 2.330 6.723 1.00 97.00 91 VAL A N 1
ATOM 636 C CA . VAL A 1 91 ? 6.940 2.972 6.126 1.00 97.00 91 VAL A CA 1
ATOM 637 C C . VAL A 1 91 ? 6.199 1.976 5.248 1.00 97.00 91 VAL A C 1
ATOM 639 O O . VAL A 1 91 ? 6.808 1.288 4.435 1.00 97.00 91 VAL A O 1
ATOM 642 N N . VAL A 1 92 ? 4.875 1.934 5.379 1.00 97.75 92 VAL A N 1
ATOM 643 C CA . VAL A 1 92 ? 3.983 1.160 4.507 1.00 97.75 92 VAL A CA 1
ATOM 644 C C . VAL A 1 92 ? 2.864 2.052 3.985 1.00 97.75 92 VAL A C 1
ATOM 646 O O . VAL A 1 92 ? 2.351 2.911 4.699 1.00 97.75 92 VAL A O 1
ATOM 649 N N . GLY A 1 93 ? 2.493 1.868 2.723 1.00 97.56 93 GLY A N 1
ATOM 650 C CA . GLY A 1 93 ? 1.432 2.623 2.066 1.00 97.56 93 GLY A CA 1
ATOM 651 C C . GLY A 1 93 ? 0.249 1.735 1.708 1.00 97.56 93 GLY A C 1
ATOM 652 O O . GLY A 1 93 ? 0.435 0.651 1.165 1.00 97.56 93 GLY A O 1
ATOM 653 N N . VAL A 1 94 ? -0.972 2.206 1.942 1.00 97.94 94 VAL A N 1
ATOM 654 C CA . VAL A 1 94 ? -2.179 1.685 1.291 1.00 97.94 94 VAL A CA 1
ATOM 655 C C . VAL A 1 94 ? -2.492 2.603 0.120 1.00 97.94 94 VAL A C 1
ATOM 657 O O . VAL A 1 94 ? -2.700 3.795 0.321 1.00 97.94 94 VAL A O 1
ATOM 660 N N . LEU A 1 95 ? -2.498 2.060 -1.092 1.00 97.62 95 LEU A N 1
ATOM 661 C CA . LEU A 1 95 ? -2.513 2.816 -2.343 1.00 97.62 95 LEU A CA 1
ATOM 662 C C . LEU A 1 95 ? -3.749 2.452 -3.172 1.00 97.62 95 LEU A C 1
ATOM 664 O O . LEU A 1 95 ? -4.159 1.295 -3.183 1.00 97.62 95 LEU A O 1
ATOM 668 N N . THR A 1 96 ? -4.335 3.396 -3.900 1.00 97.25 96 THR A N 1
ATOM 669 C CA . THR A 1 96 ? -5.342 3.091 -4.930 1.00 97.25 96 THR A CA 1
ATOM 670 C C . THR A 1 96 ? -4.692 2.512 -6.188 1.00 97.25 96 THR A C 1
ATOM 672 O O . THR A 1 96 ? -3.476 2.576 -6.371 1.00 97.25 96 THR A O 1
ATOM 675 N N . SER A 1 97 ? -5.493 1.929 -7.082 1.00 95.31 97 SER A N 1
ATOM 676 C CA . SER A 1 97 ? -4.989 1.268 -8.295 1.00 95.31 97 SER A CA 1
ATOM 677 C C . SER A 1 97 ? -4.318 2.212 -9.301 1.00 95.31 97 SER A C 1
ATOM 679 O O . SER A 1 97 ? -3.537 1.755 -10.131 1.00 95.31 97 SER A O 1
ATOM 681 N N . ASP A 1 98 ? -4.661 3.499 -9.253 1.00 93.88 98 ASP A N 1
ATOM 682 C CA . ASP A 1 98 ? -4.137 4.595 -10.077 1.00 93.88 98 ASP A CA 1
ATOM 683 C C . ASP A 1 98 ? -2.948 5.331 -9.432 1.00 93.88 98 ASP A C 1
ATOM 685 O O . ASP A 1 98 ? -2.342 6.196 -10.064 1.00 93.88 98 ASP A O 1
ATOM 689 N N . ALA A 1 99 ? -2.578 4.979 -8.197 1.00 93.44 99 ALA A N 1
ATOM 690 C CA . ALA A 1 99 ? -1.387 5.508 -7.548 1.00 93.44 99 ALA A CA 1
ATOM 691 C C . ALA A 1 99 ? -0.102 4.882 -8.119 1.00 93.44 99 ALA A C 1
ATOM 693 O O . ALA A 1 99 ? -0.092 3.752 -8.619 1.00 93.44 99 ALA A O 1
ATOM 694 N N . ALA A 1 100 ? 1.023 5.592 -7.979 1.00 90.06 100 ALA A N 1
ATOM 695 C CA . ALA A 1 100 ? 2.334 5.026 -8.274 1.00 90.06 100 ALA A CA 1
ATOM 696 C C . ALA A 1 100 ? 2.578 3.787 -7.397 1.00 90.06 100 ALA A C 1
ATOM 698 O O . ALA A 1 100 ? 2.467 3.846 -6.172 1.00 90.06 100 ALA A O 1
ATOM 699 N N . ARG A 1 101 ? 2.917 2.653 -8.018 1.00 90.62 101 ARG A N 1
ATOM 700 C CA . ARG A 1 101 ? 3.218 1.416 -7.289 1.00 90.62 101 ARG A CA 1
ATOM 701 C C . ARG A 1 101 ? 4.599 1.518 -6.660 1.00 90.62 101 ARG A C 1
ATOM 703 O O . ARG A 1 101 ? 5.607 1.394 -7.349 1.00 90.62 101 ARG A O 1
ATOM 710 N N . LEU A 1 102 ? 4.630 1.752 -5.354 1.00 92.88 102 LEU A N 1
ATOM 711 C CA . LEU A 1 102 ? 5.866 1.864 -4.588 1.00 92.88 102 LEU A CA 1
ATOM 712 C C . LEU A 1 102 ? 6.211 0.529 -3.909 1.00 92.88 102 LEU A C 1
ATOM 714 O O . LEU A 1 102 ? 5.293 -0.170 -3.477 1.00 92.88 102 LEU A O 1
ATOM 718 N N . PRO A 1 103 ? 7.503 0.190 -3.728 1.00 94.06 103 PRO A N 1
ATOM 719 C CA . PRO A 1 103 ? 7.933 -1.036 -3.040 1.00 94.06 103 PRO A CA 1
ATOM 720 C C . PRO A 1 103 ? 7.403 -1.186 -1.606 1.00 94.06 103 PRO A C 1
ATOM 722 O O . PRO A 1 103 ? 7.401 -2.287 -1.063 1.00 94.06 103 PRO A O 1
ATOM 725 N N . LEU A 1 104 ? 6.925 -0.093 -1.012 1.00 95.75 104 LEU A N 1
ATOM 726 C CA . LEU A 1 104 ? 6.310 -0.030 0.313 1.00 95.75 104 LEU A CA 1
ATOM 727 C C . LEU A 1 104 ? 4.777 -0.224 0.306 1.00 95.75 104 LEU A C 1
ATOM 729 O O . LEU A 1 104 ? 4.118 -0.028 1.323 1.00 95.75 104 LEU A O 1
ATOM 733 N N . GLY A 1 105 ? 4.178 -0.523 -0.850 1.00 95.25 105 GLY A N 1
ATOM 734 C CA . GLY A 1 105 ? 2.739 -0.391 -1.078 1.00 95.25 105 GLY A CA 1
ATOM 735 C C . GLY A 1 105 ? 1.916 -1.682 -1.005 1.00 95.25 105 GLY A C 1
ATOM 736 O O . GLY A 1 105 ? 2.302 -2.730 -1.526 1.00 95.25 105 GLY A O 1
ATOM 737 N N . CYS A 1 106 ? 0.709 -1.554 -0.458 1.00 97.44 106 CYS A N 1
ATOM 738 C CA . CYS A 1 106 ? -0.437 -2.436 -0.654 1.00 97.44 106 CYS A CA 1
ATOM 739 C C . CYS A 1 106 ? -1.451 -1.732 -1.558 1.00 97.44 106 CYS A C 1
ATOM 741 O O . CYS A 1 106 ? -2.050 -0.734 -1.165 1.00 97.44 106 CYS A O 1
ATOM 743 N N . VAL A 1 107 ? -1.641 -2.240 -2.773 1.00 97.81 107 VAL A N 1
ATOM 744 C CA . VAL A 1 107 ? -2.474 -1.611 -3.803 1.00 97.81 107 VAL A CA 1
ATOM 745 C C . VAL A 1 107 ? -3.883 -2.193 -3.768 1.00 97.81 107 VAL A C 1
ATOM 747 O O . VAL A 1 107 ? -4.078 -3.394 -3.960 1.00 97.81 107 VAL A O 1
ATOM 750 N N . LEU A 1 108 ? -4.872 -1.340 -3.538 1.00 96.69 108 LEU A N 1
ATOM 751 C CA . LEU A 1 108 ? -6.291 -1.659 -3.610 1.00 96.69 108 LEU A CA 1
ATOM 752 C C . LEU A 1 108 ? -6.734 -1.808 -5.069 1.00 96.69 108 LEU A C 1
ATOM 754 O O . LEU A 1 108 ? -6.249 -1.115 -5.961 1.00 96.69 108 LEU A O 1
ATOM 758 N N . PHE A 1 109 ? -7.737 -2.650 -5.309 1.00 94.19 109 PHE A N 1
ATOM 759 C CA . PHE A 1 109 ? -8.324 -2.864 -6.640 1.00 94.19 109 PHE A CA 1
ATOM 760 C C . PHE A 1 109 ? -9.374 -1.807 -7.025 1.00 94.19 109 PHE A C 1
ATOM 762 O O . PHE A 1 109 ? -10.318 -2.101 -7.753 1.00 94.19 109 PHE A O 1
ATOM 769 N N . ARG A 1 110 ? -9.240 -0.580 -6.511 1.00 93.69 110 ARG A N 1
ATOM 770 C CA . ARG A 1 110 ? -10.131 0.542 -6.827 1.00 93.69 110 ARG A CA 1
ATOM 771 C C . ARG A 1 110 ? -9.320 1.808 -7.122 1.00 93.69 110 ARG A C 1
ATOM 773 O O . ARG A 1 110 ? -8.324 2.030 -6.424 1.00 93.69 110 ARG A O 1
ATOM 780 N N . PRO A 1 111 ? -9.737 2.637 -8.094 1.00 94.81 111 PRO A N 1
ATOM 781 C CA . PRO A 1 111 ? -9.114 3.932 -8.333 1.00 94.81 111 PRO A CA 1
ATOM 782 C C . PRO A 1 111 ? -9.488 4.938 -7.236 1.00 94.81 111 PRO A C 1
ATOM 784 O O . PRO A 1 111 ? -10.452 4.740 -6.489 1.00 94.81 111 PRO A O 1
ATOM 787 N N . SER A 1 112 ? -8.728 6.027 -7.153 1.00 93.88 112 SER A N 1
ATOM 788 C CA . SER A 1 112 ? -9.079 7.195 -6.349 1.00 93.88 112 SER A CA 1
ATOM 789 C C . SER A 1 112 ? -10.381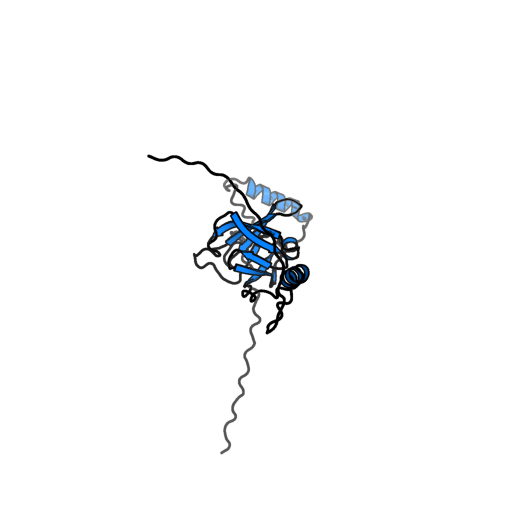 7.827 -6.846 1.00 93.88 112 SER A C 1
ATOM 791 O O . SER A 1 112 ? -10.636 7.920 -8.044 1.00 93.88 112 SER A O 1
ATOM 793 N N . ASN A 1 113 ? -11.213 8.288 -5.913 1.00 92.38 113 ASN A N 1
ATOM 794 C CA . ASN A 1 113 ? -12.457 9.012 -6.196 1.00 92.38 113 ASN A CA 1
ATOM 795 C C . ASN A 1 113 ? -12.357 10.506 -5.829 1.00 92.38 113 ASN A C 1
ATOM 797 O O . ASN A 1 113 ? -13.376 11.176 -5.668 1.00 92.38 113 ASN A O 1
ATOM 801 N N . GLY A 1 114 ? -11.135 11.013 -5.628 1.00 90.75 114 GLY A N 1
ATOM 802 C CA . GLY A 1 114 ? -10.873 12.394 -5.211 1.00 90.75 114 GLY A CA 1
ATOM 803 C C . GLY A 1 114 ? -11.093 12.671 -3.720 1.00 90.75 114 GLY A C 1
ATOM 804 O O . GLY A 1 114 ? -10.735 13.748 -3.251 1.00 90.75 114 GLY A O 1
ATOM 805 N N . ARG A 1 115 ? -11.624 11.714 -2.948 1.00 90.56 115 ARG A N 1
ATOM 806 C CA . ARG A 1 115 ? -11.740 11.811 -1.485 1.00 90.56 115 ARG A CA 1
ATOM 807 C C . ARG A 1 115 ? -10.608 11.039 -0.811 1.00 90.56 115 ARG A C 1
ATOM 809 O O . ARG A 1 115 ? -10.186 10.021 -1.358 1.00 90.56 115 ARG A O 1
ATOM 816 N N . PRO A 1 116 ? -10.137 11.472 0.373 1.00 89.00 116 PRO A N 1
ATOM 817 C CA . PRO A 1 116 ? -9.149 10.721 1.133 1.00 89.00 116 PRO A CA 1
ATOM 818 C C . PRO A 1 116 ? -9.577 9.269 1.343 1.00 89.00 116 PRO A C 1
ATOM 820 O O . PRO A 1 116 ? -10.733 9.002 1.675 1.00 89.00 116 PRO A O 1
ATOM 823 N N . LEU A 1 117 ? -8.632 8.340 1.182 1.00 89.38 117 LEU A N 1
ATOM 824 C CA . LEU A 1 117 ? -8.874 6.916 1.428 1.00 89.38 117 LEU A CA 1
ATOM 825 C C . LEU A 1 117 ? -9.369 6.651 2.854 1.00 89.38 117 LEU A C 1
ATOM 827 O O . LEU A 1 117 ? -10.223 5.788 3.044 1.00 89.38 117 LEU A O 1
ATOM 831 N N . VAL A 1 118 ? -8.821 7.395 3.819 1.00 91.12 118 VAL A N 1
ATOM 832 C CA . VAL A 1 118 ? -9.234 7.414 5.225 1.00 91.12 118 VAL A CA 1
ATOM 833 C C . VAL A 1 118 ? -9.157 8.855 5.733 1.00 91.12 118 VAL A C 1
ATOM 835 O O . VAL A 1 118 ? -8.134 9.518 5.568 1.00 91.12 118 VAL A O 1
ATOM 838 N N . ALA A 1 119 ? -10.211 9.361 6.370 1.00 91.75 119 ALA A N 1
ATOM 839 C CA . ALA A 1 119 ? -10.265 10.735 6.878 1.00 91.75 119 ALA A CA 1
ATOM 840 C C . ALA A 1 119 ? -9.634 10.863 8.281 1.00 91.75 119 ALA A C 1
ATOM 842 O O . ALA A 1 119 ? -10.287 11.296 9.227 1.00 91.75 119 ALA A O 1
ATOM 843 N N . LEU A 1 120 ? -8.369 10.453 8.425 1.00 93.31 120 LEU A N 1
ATOM 844 C CA . LEU A 1 120 ? -7.614 10.548 9.678 1.00 93.31 120 LEU A CA 1
ATOM 845 C C . LEU A 1 120 ? -6.451 11.548 9.570 1.00 93.31 120 LEU A C 1
ATOM 847 O O . LEU A 1 120 ? -5.795 11.606 8.525 1.00 93.31 120 LEU A O 1
ATOM 851 N N . PRO A 1 121 ? -6.172 12.319 10.639 1.00 95.19 121 PRO A N 1
ATOM 852 C CA . PRO A 1 121 ? -5.043 13.240 10.673 1.00 95.19 121 PRO A CA 1
ATOM 853 C C . PRO A 1 121 ? -3.702 12.499 10.780 1.00 95.19 121 PRO A C 1
ATOM 855 O O . PRO A 1 121 ? -3.638 11.325 11.154 1.00 95.19 121 PRO A O 1
ATOM 858 N N . SER A 1 122 ? -2.610 13.214 10.504 1.00 96.81 122 SER A N 1
ATOM 859 C CA . SER A 1 122 ? -1.261 12.727 10.809 1.00 96.81 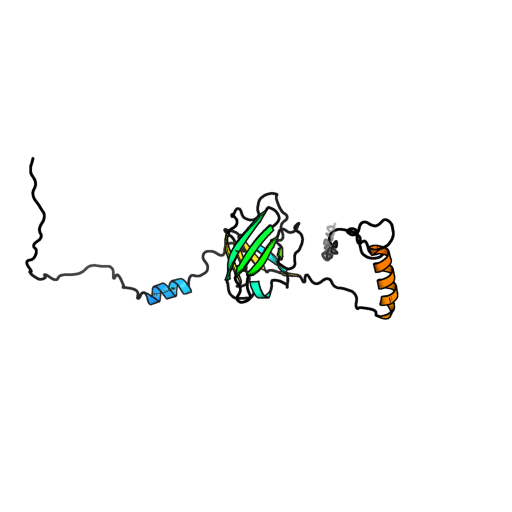122 SER A CA 1
ATOM 860 C C . SER A 1 122 ? -1.114 12.444 12.311 1.00 96.81 122 SER A C 1
ATOM 862 O O . SER A 1 122 ? -1.696 13.131 13.149 1.00 96.81 122 SER A O 1
ATOM 864 N N . GLY A 1 123 ? -0.366 11.401 12.656 1.00 97.19 123 GLY A N 1
ATOM 865 C CA . GLY A 1 123 ? -0.201 10.893 14.014 1.00 97.19 123 GLY A CA 1
ATOM 866 C C . GLY A 1 123 ? -1.328 9.980 14.505 1.00 97.19 123 GLY A C 1
ATOM 867 O O . GLY A 1 123 ? -1.163 9.372 15.563 1.00 97.19 123 GLY A O 1
ATOM 868 N N . ALA A 1 124 ? -2.435 9.839 13.762 1.00 97.31 124 ALA A N 1
ATOM 869 C CA . ALA A 1 124 ? -3.527 8.945 14.143 1.00 97.31 124 ALA A CA 1
ATOM 870 C C . ALA A 1 124 ? -3.045 7.485 14.275 1.00 97.31 124 ALA A C 1
ATOM 872 O O . ALA A 1 124 ? -2.179 7.056 13.504 1.00 97.31 124 ALA A O 1
ATOM 873 N N . PRO A 1 125 ? -3.585 6.716 15.238 1.00 97.31 125 PRO A N 1
ATOM 874 C CA . PRO A 1 125 ? -3.159 5.344 15.476 1.00 97.31 125 PRO A CA 1
ATOM 875 C C . PRO A 1 125 ? -3.559 4.421 14.321 1.00 97.31 125 PRO A C 1
ATOM 877 O O . PRO A 1 125 ? -4.631 4.552 13.727 1.00 97.31 125 PRO A O 1
ATOM 880 N N . ALA A 1 126 ? -2.688 3.462 14.039 1.00 97.62 126 ALA A N 1
ATOM 881 C CA . ALA A 1 126 ? -2.882 2.394 13.074 1.00 97.62 126 ALA A CA 1
ATOM 882 C C . ALA A 1 126 ? -2.189 1.117 13.572 1.00 97.62 126 ALA A C 1
ATOM 884 O O . ALA A 1 126 ? -1.393 1.149 14.511 1.00 97.62 126 ALA A O 1
ATOM 885 N N . GLU A 1 127 ? -2.457 -0.007 12.919 1.00 97.62 127 GLU A N 1
ATOM 886 C CA . GLU A 1 127 ? -1.787 -1.277 13.190 1.00 97.62 127 GLU A CA 1
ATOM 887 C C . GLU A 1 127 ? -1.332 -1.928 11.893 1.00 97.62 127 GLU A C 1
ATOM 889 O O . GLU A 1 127 ? -2.035 -1.886 10.878 1.00 97.62 127 GLU A O 1
ATOM 894 N N . VAL A 1 128 ? -0.171 -2.579 11.934 1.00 97.75 128 VAL A N 1
ATOM 895 C CA . VAL A 1 128 ? 0.320 -3.371 10.807 1.00 97.75 128 VAL A CA 1
ATOM 896 C C . VAL A 1 128 ? 0.939 -4.677 11.284 1.00 97.75 128 VAL A C 1
ATOM 898 O O . VAL A 1 128 ? 1.698 -4.689 12.246 1.00 97.75 128 VAL A O 1
ATOM 901 N N . GLY A 1 129 ? 0.613 -5.774 10.604 1.00 96.50 129 GLY A N 1
ATOM 902 C CA . GLY A 1 129 ? 1.113 -7.119 10.888 1.00 96.50 129 GLY A CA 1
ATOM 903 C C . GLY A 1 129 ? -0.022 -8.142 10.916 1.00 96.50 129 GLY A C 1
ATOM 904 O O . GLY A 1 129 ? -1.187 -7.812 10.674 1.00 96.50 129 GLY A O 1
ATOM 905 N N . GLY A 1 130 ? 0.291 -9.413 11.170 1.00 94.25 130 GLY A N 1
ATOM 906 C CA . GLY A 1 130 ? -0.713 -10.487 11.169 1.00 94.25 130 GLY A CA 1
ATOM 907 C C . GLY A 1 130 ? -1.453 -10.644 9.828 1.00 94.25 130 GLY A C 1
ATOM 908 O O . GLY A 1 130 ? -2.624 -11.022 9.794 1.00 94.25 130 GLY A O 1
ATOM 909 N N . GLY A 1 131 ? -0.797 -10.289 8.723 1.00 95.44 131 GLY A N 1
ATOM 910 C CA . GLY A 1 131 ? -1.318 -10.333 7.356 1.00 95.44 131 GLY A CA 1
ATOM 911 C C . GLY A 1 131 ? -2.234 -9.168 6.970 1.00 95.44 131 GLY A C 1
ATOM 912 O O . GLY A 1 131 ? -2.874 -9.229 5.915 1.00 95.44 131 GLY A O 1
ATOM 913 N N . ARG A 1 132 ? -2.336 -8.122 7.802 1.00 95.94 132 ARG A N 1
ATOM 914 C CA . ARG A 1 132 ? -3.252 -6.997 7.577 1.00 95.94 132 ARG A CA 1
ATOM 915 C C . ARG A 1 132 ? -2.668 -5.639 7.965 1.00 95.94 132 ARG A C 1
ATOM 917 O O . ARG A 1 132 ? -1.703 -5.543 8.717 1.00 95.94 132 ARG A O 1
ATOM 924 N N . ILE A 1 133 ? -3.322 -4.598 7.467 1.00 97.56 133 ILE A N 1
ATOM 925 C CA . ILE A 1 133 ? -3.153 -3.203 7.873 1.00 97.56 133 ILE A CA 1
ATOM 926 C C . ILE A 1 133 ? -4.508 -2.713 8.384 1.00 97.56 133 ILE A C 1
ATOM 928 O O . ILE A 1 133 ? -5.531 -2.975 7.748 1.00 97.56 133 ILE A O 1
ATOM 932 N N . VAL A 1 134 ? -4.523 -2.015 9.515 1.00 97.56 134 VAL A N 1
ATOM 933 C CA . VAL A 1 134 ? -5.726 -1.417 10.105 1.00 97.56 134 VAL A CA 1
ATOM 934 C C . VAL A 1 134 ? -5.486 0.073 10.309 1.00 97.56 134 VAL A C 1
ATOM 936 O O . VAL A 1 134 ? -4.543 0.460 10.996 1.00 97.56 134 VAL A O 1
ATOM 939 N N . VAL A 1 135 ? -6.331 0.910 9.707 1.00 96.25 135 VAL A N 1
ATOM 940 C CA . VAL A 1 135 ? -6.254 2.374 9.798 1.00 96.25 135 VAL A CA 1
ATOM 941 C C . VAL A 1 135 ? -7.667 2.934 9.886 1.00 96.25 135 VAL A C 1
ATOM 943 O O . VAL A 1 135 ? -8.386 2.961 8.890 1.00 96.25 135 VAL A O 1
ATOM 946 N N . GLY A 1 136 ? -8.080 3.382 11.072 1.00 92.94 136 GLY A N 1
ATOM 947 C CA . GLY A 1 136 ? -9.464 3.801 11.296 1.00 92.94 136 GLY A CA 1
ATOM 948 C C . GLY A 1 136 ? -10.449 2.660 11.037 1.00 92.94 136 GLY A C 1
ATOM 949 O O . GLY A 1 136 ? -10.350 1.599 11.647 1.00 92.94 136 GLY A O 1
ATOM 950 N N . ASP A 1 137 ? -11.387 2.883 10.121 1.00 91.00 137 ASP A N 1
ATOM 951 C CA . ASP A 1 137 ? -12.374 1.906 9.654 1.00 91.00 137 ASP A CA 1
ATOM 952 C C . ASP A 1 137 ? -11.869 1.026 8.494 1.00 91.00 137 ASP A C 1
ATOM 954 O O . ASP A 1 137 ? -12.502 0.027 8.141 1.00 91.00 137 ASP A O 1
ATOM 958 N N . LEU A 1 138 ? -10.713 1.357 7.912 1.00 94.38 138 LEU A N 1
ATOM 959 C CA . LEU A 1 138 ? -10.134 0.626 6.797 1.00 94.38 138 LEU A CA 1
ATOM 960 C C . LEU A 1 138 ? -9.264 -0.533 7.293 1.00 94.38 138 LEU A C 1
ATOM 962 O O . LEU A 1 138 ? -8.185 -0.341 7.856 1.00 94.38 138 LEU A O 1
ATOM 966 N N . VAL A 1 139 ? -9.706 -1.755 6.996 1.00 96.81 139 VAL A N 1
ATOM 967 C CA . VAL A 1 139 ? -8.919 -2.980 7.173 1.00 96.81 139 VAL A CA 1
ATOM 968 C C . VAL A 1 139 ? -8.509 -3.500 5.804 1.00 96.81 139 VAL A C 1
ATOM 970 O O . VAL A 1 139 ? -9.365 -3.801 4.978 1.00 96.81 139 VAL A O 1
ATOM 973 N N . VAL A 1 140 ? -7.209 -3.643 5.566 1.00 97.00 140 VAL A N 1
ATOM 974 C CA . VAL A 1 140 ? -6.644 -4.127 4.299 1.00 97.00 140 VAL A CA 1
ATOM 975 C C . VAL A 1 140 ? -5.917 -5.442 4.526 1.00 97.00 140 VAL A C 1
ATOM 977 O O . VAL A 1 140 ? -5.202 -5.593 5.516 1.00 97.00 140 VAL A O 1
ATOM 980 N N . ARG A 1 141 ? -6.076 -6.399 3.610 1.00 97.00 141 ARG A N 1
ATOM 981 C CA . ARG A 1 141 ? -5.367 -7.687 3.637 1.00 97.00 141 ARG A CA 1
ATOM 982 C C . ARG A 1 141 ? -4.643 -7.956 2.330 1.00 97.00 141 ARG A C 1
ATOM 984 O O . ARG A 1 141 ? -5.194 -7.748 1.250 1.00 97.00 141 ARG A O 1
ATOM 991 N N . ALA A 1 142 ? -3.436 -8.504 2.432 1.00 95.31 142 ALA A N 1
ATOM 992 C CA . ALA A 1 142 ? -2.704 -8.995 1.273 1.00 95.31 142 ALA A CA 1
ATOM 993 C C . ALA A 1 142 ? -3.409 -10.234 0.695 1.00 95.31 142 ALA A C 1
ATOM 995 O O . ALA A 1 142 ? -3.378 -11.308 1.291 1.00 95.31 142 ALA A O 1
ATOM 996 N N . ALA A 1 143 ? -4.054 -10.071 -0.459 1.00 94.94 143 ALA A N 1
ATOM 997 C CA . ALA A 1 143 ? -4.712 -11.147 -1.203 1.00 94.94 143 ALA A CA 1
ATOM 998 C C . ALA A 1 143 ? -3.855 -11.647 -2.380 1.00 94.94 143 ALA A C 1
ATOM 1000 O O . ALA A 1 143 ? -4.017 -12.774 -2.835 1.00 94.94 143 ALA A O 1
ATOM 1001 N N . ALA A 1 144 ? -2.932 -10.814 -2.860 1.00 95.38 144 ALA A N 1
ATOM 1002 C CA . ALA A 1 144 ? -1.962 -11.143 -3.897 1.00 95.38 144 ALA A CA 1
ATOM 1003 C C . ALA A 1 144 ? -0.630 -10.446 -3.602 1.00 95.38 144 ALA A C 1
ATOM 1005 O O . ALA A 1 144 ? -0.597 -9.476 -2.843 1.00 95.38 144 ALA A O 1
ATOM 1006 N N . TRP A 1 145 ? 0.445 -10.905 -4.241 1.00 96.38 145 TRP A N 1
ATOM 1007 C CA . TRP A 1 145 ? 1.786 -10.342 -4.087 1.00 96.38 145 TRP A CA 1
ATOM 1008 C C . TRP A 1 145 ? 2.361 -9.914 -5.437 1.00 96.38 145 TRP A C 1
ATOM 1010 O O . TRP A 1 145 ? 2.124 -10.581 -6.444 1.00 96.38 145 TRP A O 1
ATOM 1020 N N . TRP A 1 146 ? 3.113 -8.815 -5.459 1.00 93.88 146 TRP A N 1
ATOM 1021 C CA . TRP A 1 146 ? 3.876 -8.364 -6.624 1.00 93.88 146 TRP A CA 1
ATOM 1022 C C . TRP A 1 146 ? 5.320 -8.058 -6.232 1.00 93.88 146 TRP A C 1
ATOM 1024 O O . TRP A 1 146 ? 5.582 -7.595 -5.124 1.00 93.88 146 TRP A O 1
ATOM 1034 N N . ASP A 1 147 ? 6.248 -8.328 -7.146 1.00 93.25 147 ASP A N 1
ATOM 1035 C CA . ASP A 1 147 ? 7.671 -8.063 -6.954 1.00 93.25 147 ASP A CA 1
ATOM 1036 C C . ASP A 1 147 ? 8.034 -6.691 -7.551 1.00 93.25 147 ASP A C 1
ATOM 1038 O O . ASP A 1 147 ? 7.848 -6.498 -8.758 1.00 93.25 147 ASP A O 1
ATOM 1042 N N . PRO A 1 148 ? 8.496 -5.716 -6.742 1.00 90.56 148 PRO A N 1
ATOM 1043 C CA . PRO A 1 148 ? 8.903 -4.408 -7.233 1.00 90.56 148 PRO A CA 1
ATOM 1044 C C . PRO A 1 148 ? 10.235 -4.414 -7.972 1.00 90.56 148 PRO A C 1
ATOM 1046 O O . PRO A 1 148 ? 10.565 -3.402 -8.593 1.00 90.56 148 PRO A O 1
ATOM 1049 N N . GLN A 1 149 ? 11.012 -5.498 -7.905 1.00 88.31 149 GLN A N 1
ATOM 1050 C CA . GLN A 1 149 ? 12.300 -5.545 -8.577 1.00 88.31 149 GLN A CA 1
ATOM 1051 C C . GLN A 1 149 ? 12.105 -5.569 -10.101 1.00 88.31 149 GLN A C 1
ATOM 1053 O O . GLN A 1 149 ? 11.465 -6.481 -10.638 1.00 88.31 149 GLN A O 1
ATOM 1058 N N . PRO A 1 150 ? 12.643 -4.575 -10.836 1.00 82.94 150 PRO A N 1
ATOM 1059 C CA . PRO A 1 1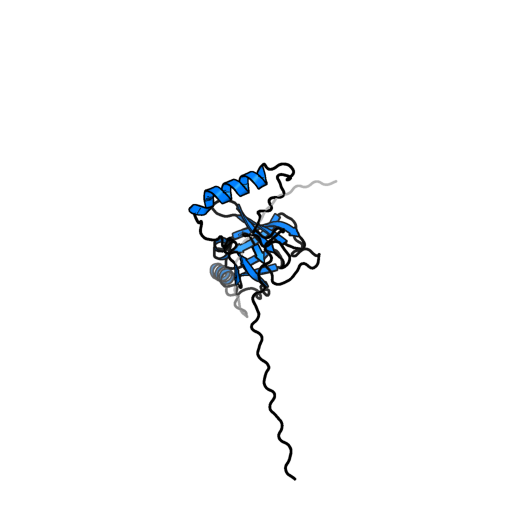50 ? 12.580 -4.599 -12.285 1.00 82.94 150 PRO A CA 1
ATOM 1060 C C . PRO A 1 150 ? 13.393 -5.790 -12.793 1.00 82.94 150 PRO A C 1
ATOM 1062 O O . PRO A 1 150 ? 14.533 -6.009 -12.382 1.00 82.94 150 PRO A O 1
ATOM 1065 N N . ARG A 1 151 ? 12.818 -6.553 -13.723 1.00 82.94 151 ARG A N 1
ATOM 1066 C CA . ARG A 1 151 ? 13.547 -7.618 -14.414 1.00 82.94 151 ARG A CA 1
ATOM 1067 C C . ARG A 1 151 ? 14.499 -6.980 -15.416 1.00 82.94 151 ARG A C 1
ATOM 1069 O O . ARG A 1 151 ? 14.096 -6.638 -16.525 1.00 82.94 151 ARG A O 1
ATOM 1076 N N . LEU A 1 152 ? 15.741 -6.778 -14.999 1.00 80.00 152 LEU A N 1
ATOM 1077 C CA . LEU A 1 152 ? 16.801 -6.323 -15.886 1.00 80.00 152 LEU A CA 1
ATOM 1078 C C . LEU A 1 152 ? 17.313 -7.507 -16.719 1.00 80.00 152 LEU A C 1
ATOM 1080 O O . LEU A 1 152 ? 17.382 -8.627 -16.202 1.00 80.00 152 LEU A O 1
ATOM 1084 N N . PRO A 1 153 ? 17.662 -7.293 -18.000 1.00 78.81 153 PRO A N 1
ATOM 1085 C CA . PRO A 1 153 ? 18.376 -8.305 -18.764 1.00 78.81 153 PRO A CA 1
ATOM 1086 C C . PRO A 1 153 ? 19.704 -8.632 -18.073 1.00 78.81 153 PRO A C 1
ATOM 1088 O O . PRO A 1 153 ? 20.282 -7.790 -17.378 1.00 78.81 153 PRO A O 1
ATOM 1091 N N . SER A 1 154 ? 20.195 -9.857 -18.259 1.00 80.19 154 SER A N 1
ATOM 1092 C CA . SER A 1 154 ? 21.503 -10.242 -17.735 1.00 80.19 154 SER A CA 1
ATOM 1093 C C . SER A 1 154 ? 22.590 -9.315 -18.297 1.00 80.19 154 SER A C 1
ATOM 1095 O O . SER A 1 154 ? 22.556 -8.973 -19.485 1.00 80.19 154 SER A O 1
ATOM 1097 N N . PRO A 1 155 ? 23.556 -8.879 -17.469 1.00 75.31 155 PRO A N 1
ATOM 1098 C CA . PRO A 1 155 ? 24.639 -8.036 -17.948 1.00 75.31 155 PRO A CA 1
ATOM 1099 C C . PRO A 1 155 ? 25.436 -8.803 -19.007 1.00 75.31 155 PRO A C 1
ATOM 1101 O O . PRO A 1 155 ? 25.847 -9.939 -18.776 1.00 75.31 155 PRO A O 1
ATOM 1104 N N . HIS A 1 156 ? 25.654 -8.181 -20.167 1.00 77.69 156 HIS A N 1
ATOM 1105 C CA . HIS A 1 156 ? 26.508 -8.716 -21.224 1.00 77.69 156 HIS A CA 1
ATOM 1106 C C . HIS A 1 156 ? 27.810 -7.901 -21.255 1.00 77.69 156 HIS A C 1
ATOM 1108 O O . HIS A 1 156 ? 27.821 -6.813 -21.835 1.00 77.69 156 HIS A O 1
ATOM 1114 N N . PRO A 1 157 ? 28.907 -8.369 -20.622 1.00 78.38 157 PRO A N 1
ATOM 1115 C CA . PRO A 1 157 ? 30.114 -7.560 -20.419 1.00 78.38 157 PRO A CA 1
ATOM 1116 C C . PRO A 1 157 ? 30.725 -7.012 -21.714 1.00 78.38 157 PRO A C 1
ATOM 1118 O O . PRO A 1 157 ? 31.291 -5.923 -21.710 1.00 78.38 157 PRO A O 1
ATOM 1121 N N . ALA A 1 158 ? 30.554 -7.718 -22.836 1.00 81.75 158 ALA A N 1
ATOM 1122 C CA . ALA A 1 158 ? 31.038 -7.275 -24.142 1.00 81.75 158 ALA A CA 1
ATOM 1123 C C . ALA A 1 158 ? 30.353 -5.990 -24.655 1.00 81.75 158 ALA A C 1
ATOM 1125 O O . ALA A 1 158 ? 30.932 -5.279 -25.469 1.00 81.75 158 ALA A O 1
ATOM 1126 N N . LEU A 1 159 ? 29.153 -5.656 -24.161 1.00 80.50 159 LEU A N 1
ATOM 1127 C CA . LEU A 1 159 ? 28.434 -4.424 -24.511 1.00 80.50 159 LEU A CA 1
ATOM 1128 C C . LEU A 1 159 ? 28.746 -3.256 -23.565 1.00 80.50 159 LEU A C 1
ATOM 1130 O O . LEU A 1 159 ? 28.248 -2.152 -23.778 1.00 80.50 159 LEU A O 1
ATOM 1134 N N . LEU A 1 160 ? 29.569 -3.463 -22.530 1.00 84.75 160 LEU A N 1
ATOM 1135 C CA . LEU A 1 160 ? 29.890 -2.424 -21.551 1.00 84.75 160 LEU A CA 1
ATOM 1136 C C . LEU A 1 160 ? 30.562 -1.191 -22.180 1.00 84.75 160 LEU A C 1
ATOM 1138 O O . LEU A 1 160 ? 30.128 -0.085 -21.858 1.00 84.75 160 LEU A O 1
ATOM 1142 N N . PRO A 1 161 ? 31.554 -1.316 -23.089 1.00 88.31 161 PRO A N 1
ATOM 1143 C CA . PRO A 1 161 ? 32.172 -0.140 -23.702 1.00 88.31 161 PRO A CA 1
ATOM 1144 C C . PRO A 1 161 ? 31.159 0.718 -24.469 1.00 88.31 161 PRO A C 1
ATOM 1146 O O . PRO A 1 161 ? 31.197 1.946 -24.387 1.00 88.31 161 PRO A O 1
ATOM 1149 N N . GLU A 1 162 ? 30.216 0.073 -25.158 1.00 83.81 162 GLU A N 1
ATOM 1150 C CA . GLU A 1 162 ? 29.166 0.755 -25.912 1.00 83.81 162 GLU A CA 1
ATOM 1151 C C . GLU A 1 162 ? 28.129 1.398 -24.990 1.00 83.81 162 GLU A C 1
ATOM 1153 O O . GLU A 1 162 ? 27.797 2.570 -25.158 1.00 83.81 162 GLU A O 1
ATOM 1158 N N . GLY A 1 163 ? 27.692 0.684 -23.950 1.00 82.69 163 GLY A N 1
ATOM 1159 C CA . GLY A 1 163 ? 26.783 1.227 -22.942 1.00 82.69 163 GLY A CA 1
ATOM 1160 C C . GLY A 1 163 ? 27.373 2.432 -22.201 1.00 82.69 163 GLY A C 1
ATOM 1161 O O . GLY A 1 163 ? 26.680 3.424 -21.990 1.00 82.69 163 GLY A O 1
ATOM 1162 N N . VAL A 1 164 ? 28.668 2.397 -21.863 1.00 88.31 164 VAL A N 1
ATOM 1163 C CA . VAL A 1 164 ? 29.383 3.530 -21.246 1.00 88.31 164 VAL A CA 1
ATOM 1164 C C . VAL A 1 164 ? 29.490 4.703 -22.219 1.00 88.31 164 VAL A C 1
ATOM 1166 O O . VAL A 1 164 ? 29.294 5.852 -21.819 1.00 88.31 164 VAL A O 1
ATOM 1169 N N . ARG A 1 165 ? 29.767 4.437 -23.501 1.00 85.06 165 ARG A N 1
ATOM 1170 C CA . ARG A 1 165 ? 29.809 5.471 -24.541 1.00 85.06 165 ARG A CA 1
ATOM 1171 C C . ARG A 1 165 ? 28.451 6.159 -24.683 1.00 85.06 165 ARG A C 1
ATOM 1173 O O . ARG A 1 165 ? 28.401 7.385 -24.631 1.00 85.06 165 ARG A O 1
ATOM 1180 N N . GLN A 1 166 ? 27.375 5.381 -24.779 1.00 83.12 166 GLN A N 1
ATOM 1181 C CA . GLN A 1 166 ? 26.002 5.872 -24.872 1.00 83.12 166 GLN A CA 1
ATOM 1182 C C . GLN A 1 166 ? 25.614 6.692 -23.631 1.00 83.12 166 GLN A C 1
ATOM 1184 O O . GLN A 1 166 ? 25.135 7.814 -23.770 1.00 83.12 166 GLN A O 1
ATOM 1189 N N . LEU A 1 167 ? 25.913 6.192 -22.425 1.00 81.69 167 LEU A N 1
ATOM 1190 C CA . LEU A 1 167 ? 25.693 6.903 -21.161 1.00 81.69 167 LEU A CA 1
ATOM 1191 C C . LEU A 1 167 ? 26.427 8.252 -21.128 1.00 81.69 167 LEU A C 1
ATOM 1193 O O . LEU A 1 167 ? 25.830 9.267 -20.774 1.00 81.69 167 LEU A O 1
ATOM 1197 N N . ARG A 1 168 ? 27.705 8.283 -21.528 1.00 83.19 168 ARG A N 1
ATOM 1198 C CA . ARG A 1 168 ? 28.518 9.508 -21.558 1.00 83.19 168 ARG A CA 1
ATOM 1199 C C . ARG A 1 168 ? 27.958 10.532 -22.541 1.00 83.19 168 ARG A C 1
ATOM 1201 O O . ARG A 1 168 ? 27.893 11.709 -22.207 1.00 83.19 168 ARG A O 1
ATOM 1208 N N . THR A 1 169 ? 27.530 10.095 -23.723 1.00 83.00 169 THR A N 1
ATOM 1209 C CA . THR A 1 169 ? 26.887 10.974 -24.706 1.00 83.00 169 THR A CA 1
ATOM 1210 C C . THR A 1 169 ? 25.560 11.525 -24.189 1.00 83.00 169 THR A C 1
ATOM 1212 O O . THR A 1 169 ? 25.287 12.701 -24.388 1.00 83.00 169 THR A O 1
ATOM 1215 N N . THR A 1 170 ? 24.747 10.728 -23.493 1.00 74.75 170 THR A N 1
ATOM 1216 C CA . THR A 1 170 ? 23.470 11.210 -22.942 1.00 74.75 170 THR A CA 1
ATOM 1217 C C . THR A 1 170 ? 23.658 12.166 -21.758 1.00 74.75 170 THR A C 1
ATOM 1219 O O . THR A 1 170 ? 22.885 13.107 -21.626 1.00 74.75 170 THR A O 1
ATOM 1222 N N . LEU A 1 171 ? 24.660 11.944 -20.897 1.00 72.94 171 LEU A N 1
ATOM 1223 C CA . LEU A 1 171 ? 24.898 12.783 -19.712 1.00 72.94 171 LEU A CA 1
ATOM 1224 C C . LEU A 1 171 ? 25.688 14.064 -19.999 1.00 72.94 171 LEU A C 1
ATOM 1226 O O . LEU A 1 171 ? 25.495 15.051 -19.297 1.00 72.94 171 LEU A O 1
ATOM 1230 N N . TYR A 1 172 ? 26.590 14.037 -20.982 1.00 77.19 172 TYR A N 1
ATOM 1231 C CA . TYR A 1 172 ? 27.543 15.125 -21.237 1.00 77.19 172 TYR A CA 1
ATOM 1232 C C . TYR A 1 172 ? 27.536 15.616 -22.690 1.00 77.19 172 TYR A C 1
ATOM 1234 O O . TYR A 1 172 ? 28.382 16.422 -23.070 1.00 77.19 172 TYR A O 1
ATOM 1242 N N . GLY A 1 173 ? 26.626 15.110 -23.526 1.00 70.19 173 GLY A N 1
ATOM 1243 C CA . GLY A 1 173 ? 26.412 15.632 -24.871 1.00 70.19 173 GLY A CA 1
ATOM 1244 C C . GLY A 1 173 ? 25.748 17.006 -24.825 1.00 70.19 173 GLY A C 1
ATOM 1245 O O . GLY A 1 173 ? 24.843 17.245 -24.026 1.00 70.19 173 GLY A O 1
ATOM 1246 N N . GLU A 1 174 ? 26.204 17.906 -25.691 1.00 62.53 174 GLU A N 1
ATOM 1247 C CA . GLU A 1 174 ? 25.646 19.249 -25.866 1.00 62.53 174 GLU A CA 1
ATOM 1248 C C . GLU A 1 174 ? 24.114 19.218 -26.037 1.00 62.53 174 GLU A C 1
ATOM 1250 O O . GLU A 1 174 ? 23.582 18.487 -26.875 1.00 62.53 174 GLU A O 1
ATOM 1255 N N . GLY A 1 175 ? 23.402 20.031 -25.247 1.00 63.22 175 GLY A N 1
ATOM 1256 C CA . GLY A 1 175 ? 21.970 20.301 -25.429 1.00 63.22 175 GLY A CA 1
ATOM 1257 C C . GLY A 1 175 ? 20.965 19.413 -24.680 1.00 63.22 175 GLY A C 1
ATOM 1258 O O . GLY A 1 175 ? 19.764 19.621 -24.856 1.00 63.22 175 GLY A O 1
ATOM 1259 N N . VAL A 1 176 ? 21.385 18.469 -23.826 1.00 57.84 176 VAL A N 1
ATOM 1260 C CA . VAL A 1 176 ? 20.449 17.646 -23.029 1.00 57.84 176 VAL A CA 1
ATOM 1261 C C . VAL A 1 176 ? 20.383 18.156 -21.581 1.00 57.84 176 VAL A C 1
ATOM 1263 O O . VAL A 1 176 ? 21.403 18.159 -20.891 1.00 57.84 176 VAL A O 1
ATOM 1266 N N . PRO A 1 177 ? 19.217 18.592 -21.062 1.00 58.94 177 PRO A N 1
ATOM 1267 C CA . PRO A 1 177 ? 19.106 18.940 -19.651 1.00 58.94 177 PRO A CA 1
ATOM 1268 C C . PRO A 1 177 ? 19.375 17.697 -18.792 1.00 58.94 177 PRO A C 1
ATOM 1270 O O . PRO A 1 177 ? 18.777 16.645 -19.011 1.00 58.94 177 PRO A O 1
ATOM 1273 N N . HIS A 1 178 ? 20.241 17.838 -17.785 1.00 54.75 178 HIS A N 1
ATOM 1274 C CA . HIS A 1 178 ? 20.755 16.769 -16.911 1.00 54.75 178 HIS A CA 1
ATOM 1275 C C . HIS A 1 178 ? 19.685 15.884 -16.223 1.00 54.75 178 HIS A C 1
ATOM 1277 O O . HIS A 1 178 ? 20.020 14.856 -15.642 1.00 54.75 178 HIS A O 1
ATOM 1283 N N . SER A 1 179 ? 18.404 16.261 -16.265 1.00 54.03 179 SER A N 1
ATOM 1284 C CA 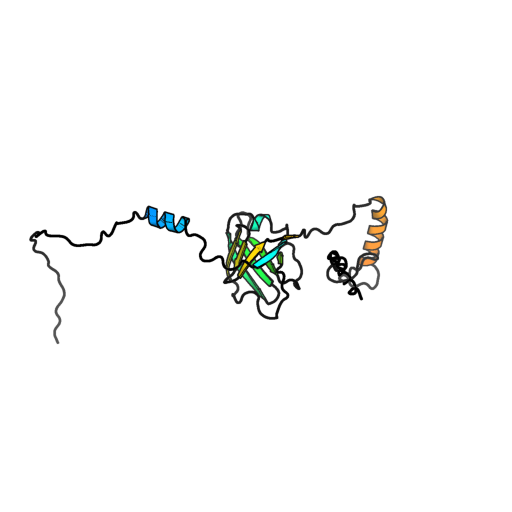. SER A 1 179 ? 17.271 15.525 -15.688 1.00 54.03 179 SER A CA 1
ATOM 1285 C C . SER A 1 179 ? 16.432 14.734 -16.705 1.00 54.03 179 SER A C 1
ATOM 1287 O O . SER A 1 179 ? 15.540 13.989 -16.299 1.00 54.03 179 SER A O 1
ATOM 1289 N N . ALA A 1 180 ? 16.701 14.851 -18.010 1.00 55.94 180 ALA A N 1
ATOM 1290 C CA . ALA A 1 180 ? 15.978 14.144 -19.068 1.00 55.94 180 ALA A CA 1
ATOM 1291 C C . ALA A 1 180 ? 16.802 12.962 -19.595 1.00 55.94 180 ALA A C 1
ATOM 1293 O O . ALA A 1 180 ? 17.273 12.952 -20.731 1.00 55.94 180 ALA A O 1
ATOM 1294 N N . PHE A 1 181 ? 16.995 11.945 -18.757 1.00 55.94 181 PHE A N 1
ATOM 1295 C CA . PHE A 1 181 ? 17.730 10.754 -19.165 1.00 55.94 181 PHE A CA 1
ATOM 1296 C C . PHE A 1 181 ? 16.829 9.836 -20.001 1.00 55.94 181 PHE A C 1
ATOM 1298 O O . PHE A 1 181 ? 16.105 8.989 -19.479 1.00 55.94 181 PHE A O 1
ATOM 1305 N N . THR A 1 182 ? 16.845 10.032 -21.318 1.00 56.84 182 THR A N 1
ATOM 1306 C CA . THR A 1 182 ? 16.263 9.085 -22.274 1.00 56.84 182 THR A CA 1
ATOM 1307 C C . THR A 1 182 ? 17.398 8.278 -22.886 1.00 56.84 182 THR A C 1
ATOM 1309 O O . THR A 1 182 ? 18.235 8.803 -23.615 1.00 56.84 182 THR A O 1
ATOM 1312 N N . LEU A 1 183 ? 17.468 6.991 -22.546 1.00 56.66 183 LEU A N 1
ATOM 1313 C CA . LEU A 1 183 ? 18.388 6.077 -23.211 1.00 56.66 183 LEU A CA 1
ATOM 1314 C C . LEU A 1 183 ? 17.748 5.587 -24.512 1.00 56.66 183 LEU A C 1
ATOM 1316 O O . LEU A 1 183 ? 16.648 5.029 -24.462 1.00 56.66 183 LEU A O 1
ATOM 1320 N N . PRO A 1 184 ? 18.420 5.736 -25.667 1.00 56.44 184 PRO A N 1
ATOM 1321 C CA . PRO A 1 184 ? 17.997 5.083 -26.899 1.00 56.44 184 PRO A CA 1
ATOM 1322 C C . PRO A 1 184 ? 17.756 3.581 -26.671 1.00 56.44 184 PRO A C 1
ATOM 1324 O O . PRO A 1 184 ? 18.646 2.873 -26.202 1.00 56.44 184 PRO A O 1
ATOM 1327 N N . GLY A 1 185 ? 16.542 3.107 -26.969 1.00 55.19 185 GLY A N 1
ATOM 1328 C CA . GLY A 1 185 ? 16.131 1.707 -26.784 1.00 55.19 185 GLY A CA 1
ATOM 1329 C C . GLY A 1 185 ? 15.439 1.380 -25.452 1.00 55.19 185 GLY A C 1
ATOM 1330 O O . GLY A 1 185 ? 14.888 0.290 -25.318 1.00 55.19 185 GLY A O 1
ATOM 1331 N N . LEU A 1 186 ? 15.393 2.311 -24.493 1.00 54.34 186 LEU A N 1
ATOM 1332 C CA . LEU A 1 186 ? 14.552 2.209 -23.295 1.00 54.34 186 LEU A CA 1
ATOM 1333 C C . LEU A 1 186 ? 13.295 3.073 -23.479 1.00 54.34 186 LEU A C 1
ATOM 1335 O O . LEU A 1 186 ? 13.388 4.171 -24.030 1.00 54.34 186 LEU A O 1
ATOM 1339 N N . PRO A 1 187 ? 12.107 2.602 -23.056 1.00 49.59 187 PRO A N 1
ATOM 1340 C CA . PRO A 1 187 ? 10.876 3.360 -23.231 1.00 49.59 187 PRO A CA 1
ATOM 1341 C C . PRO A 1 187 ? 10.987 4.701 -22.498 1.00 49.59 187 PRO A C 1
ATOM 1343 O O . PRO A 1 187 ? 11.061 4.750 -21.272 1.00 49.59 187 PRO A O 1
ATOM 1346 N N . ALA A 1 188 ? 11.003 5.793 -23.261 1.00 46.72 188 ALA A N 1
ATOM 1347 C CA . ALA A 1 188 ? 10.949 7.139 -22.720 1.00 46.72 188 ALA A CA 1
ATOM 1348 C C . ALA A 1 188 ? 9.527 7.404 -22.206 1.00 46.72 188 ALA A C 1
ATOM 1350 O O . ALA A 1 188 ? 8.580 7.515 -22.984 1.00 46.72 188 ALA A O 1
ATOM 1351 N N . GLY A 1 189 ? 9.363 7.471 -20.888 1.00 41.38 189 GLY A N 1
ATOM 1352 C CA . GLY A 1 189 ? 8.102 7.864 -20.272 1.00 41.38 189 GLY A CA 1
ATOM 1353 C C . GLY A 1 189 ? 8.091 7.633 -18.762 1.00 41.38 189 GLY A C 1
ATOM 1354 O O . GLY A 1 189 ? 8.731 6.696 -18.280 1.00 41.38 189 GLY A O 1
ATOM 1355 N N . PRO A 1 190 ? 7.372 8.469 -17.993 1.00 43.97 190 PRO A N 1
ATOM 1356 C CA . PRO A 1 190 ? 7.212 8.256 -16.568 1.00 43.97 190 PRO A CA 1
ATOM 1357 C C . PRO A 1 190 ? 6.405 6.971 -16.370 1.00 43.97 190 PRO A C 1
ATOM 1359 O O . PRO A 1 190 ? 5.266 6.871 -16.811 1.00 43.97 190 PRO A O 1
ATOM 1362 N N . VAL A 1 191 ? 7.029 6.008 -15.696 1.00 42.72 191 VAL A N 1
ATOM 1363 C CA . VAL A 1 191 ? 6.511 4.688 -15.314 1.00 42.72 191 VAL A CA 1
ATOM 1364 C C . VAL A 1 191 ? 6.255 3.721 -16.477 1.00 42.72 191 VAL A C 1
ATOM 1366 O O . VAL A 1 191 ? 5.507 3.971 -17.420 1.00 42.72 191 VAL A O 1
ATOM 1369 N N . ALA A 1 192 ? 6.874 2.546 -16.369 1.00 38.69 192 ALA A N 1
ATOM 1370 C CA . ALA A 1 192 ? 6.646 1.415 -17.247 1.00 38.69 192 ALA A CA 1
ATOM 1371 C C . ALA A 1 192 ? 5.142 1.114 -17.366 1.00 38.69 192 ALA A C 1
ATOM 1373 O O . ALA A 1 192 ? 4.466 0.769 -16.393 1.00 38.69 192 ALA A O 1
ATOM 1374 N N . ARG A 1 193 ? 4.615 1.220 -18.587 1.00 33.94 193 ARG A N 1
ATOM 1375 C CA . ARG A 1 193 ? 3.315 0.657 -18.944 1.00 33.94 193 ARG A CA 1
ATOM 1376 C C . ARG A 1 193 ? 3.454 -0.864 -18.922 1.00 33.94 193 ARG A C 1
ATOM 1378 O O . ARG A 1 193 ? 4.016 -1.449 -19.842 1.00 33.94 193 ARG A O 1
ATOM 1385 N N . TRP A 1 194 ? 2.957 -1.492 -17.861 1.00 43.31 194 TRP A N 1
ATOM 1386 C CA . TRP A 1 194 ? 2.888 -2.948 -17.749 1.00 43.31 194 TRP A CA 1
ATOM 1387 C C . TRP A 1 194 ? 2.068 -3.548 -18.903 1.00 43.31 194 TRP A C 1
ATOM 1389 O O . TRP A 1 194 ? 1.047 -2.963 -19.290 1.00 43.31 194 TRP A O 1
ATOM 1399 N N . PRO A 1 195 ? 2.451 -4.721 -19.439 1.00 36.16 195 PRO A N 1
ATOM 1400 C CA . PRO A 1 195 ? 1.560 -5.470 -20.308 1.00 36.16 195 PRO A CA 1
ATOM 1401 C C . PRO A 1 195 ? 0.301 -5.825 -19.511 1.00 36.16 195 PRO A C 1
ATOM 1403 O O . PRO A 1 195 ? 0.380 -6.393 -18.420 1.00 36.16 195 PRO A O 1
ATOM 1406 N N . ARG A 1 196 ? -0.876 -5.485 -20.050 1.00 33.12 196 ARG A N 1
ATOM 1407 C CA . ARG A 1 196 ? -2.132 -6.088 -19.595 1.00 33.12 196 ARG A CA 1
ATOM 1408 C C . ARG A 1 196 ? -1.974 -7.590 -19.797 1.00 33.12 196 ARG A C 1
ATOM 1410 O O . ARG A 1 196 ? -1.907 -8.041 -20.935 1.00 33.12 196 ARG A O 1
ATOM 1417 N N . SER A 1 197 ? -1.874 -8.346 -18.709 1.00 39.44 197 SER A N 1
ATOM 1418 C CA . SER A 1 197 ? -2.025 -9.795 -18.750 1.00 39.44 197 SER A CA 1
ATOM 1419 C C . SER A 1 197 ? -3.335 -10.094 -19.471 1.00 39.44 197 SER A C 1
ATOM 1421 O O . SER A 1 197 ? -4.399 -9.641 -19.039 1.00 39.44 197 SER A O 1
ATOM 1423 N N . ALA A 1 198 ? -3.226 -10.777 -20.610 1.00 37.78 198 ALA A N 1
ATOM 1424 C CA . ALA A 1 198 ? -4.359 -11.247 -21.376 1.00 37.78 198 ALA A CA 1
ATOM 1425 C C . ALA A 1 198 ? -5.247 -12.075 -20.445 1.00 37.78 198 ALA A C 1
ATOM 1427 O O . ALA A 1 198 ? -4.831 -13.107 -19.920 1.00 37.78 198 ALA A O 1
ATOM 1428 N N . VAL A 1 199 ? -6.467 -11.594 -20.221 1.00 39.12 199 VAL A N 1
ATOM 1429 C CA . VAL A 1 199 ? -7.557 -12.465 -19.797 1.00 39.12 199 VAL A CA 1
ATOM 1430 C C . VAL A 1 199 ? -7.686 -13.500 -20.917 1.00 39.12 199 VAL A C 1
ATOM 1432 O O . VAL A 1 199 ? -7.826 -13.083 -22.070 1.00 39.12 199 VAL A O 1
ATOM 1435 N N . PRO A 1 200 ? -7.583 -14.814 -20.650 1.00 34.84 200 PRO A N 1
ATOM 1436 C CA . PRO A 1 200 ? -7.886 -15.799 -21.674 1.00 34.84 200 PRO A CA 1
ATOM 1437 C C . PRO A 1 200 ? -9.317 -15.535 -22.136 1.00 34.84 200 PRO A C 1
ATOM 1439 O O . PRO A 1 200 ? -10.245 -15.536 -21.324 1.00 34.84 200 PRO A O 1
ATOM 1442 N N . SER A 1 201 ? -9.491 -15.234 -23.425 1.00 36.09 201 SER A N 1
ATOM 1443 C CA . SER A 1 201 ? -10.821 -15.134 -24.006 1.00 36.09 201 SER A CA 1
ATOM 1444 C C . SER A 1 201 ? -11.501 -16.475 -23.774 1.00 36.09 201 SER A C 1
ATOM 1446 O O . SER A 1 201 ? -11.046 -17.496 -24.297 1.00 36.09 201 SER A O 1
ATOM 1448 N N . ALA A 1 202 ? -12.566 -16.482 -22.978 1.00 40.25 202 ALA A N 1
ATOM 1449 C CA . ALA A 1 202 ? -13.505 -17.584 -22.994 1.00 40.25 202 ALA A CA 1
ATOM 1450 C C . ALA A 1 202 ? -13.929 -17.770 -24.456 1.00 40.25 202 ALA A C 1
ATOM 1452 O O . ALA A 1 202 ? -14.422 -16.832 -25.088 1.00 40.25 202 ALA A O 1
ATOM 1453 N N . GLY A 1 203 ? -13.622 -18.942 -25.013 1.00 40.06 203 GLY A N 1
ATOM 1454 C CA . GLY A 1 203 ? -14.031 -19.300 -26.363 1.00 40.06 203 GLY A CA 1
ATOM 1455 C C . GLY A 1 203 ? -15.552 -19.187 -26.501 1.00 40.06 203 GLY A C 1
ATOM 1456 O O . GLY A 1 203 ? -16.266 -19.299 -25.501 1.00 40.06 203 GLY A O 1
ATOM 1457 N N . PRO A 1 204 ? -16.066 -18.941 -27.714 1.00 42.59 204 PRO A N 1
ATOM 1458 C CA . PRO A 1 204 ? -17.499 -18.843 -27.927 1.00 42.59 204 PRO A CA 1
ATOM 1459 C C . PRO A 1 204 ? -18.167 -20.156 -27.516 1.00 42.59 204 PRO A C 1
ATOM 1461 O O . PRO A 1 204 ? -17.915 -21.210 -28.098 1.00 42.59 204 PRO A O 1
ATOM 1464 N N . THR A 1 205 ? -19.025 -20.071 -26.501 1.00 43.25 205 THR A N 1
ATOM 1465 C CA . THR A 1 205 ? -19.989 -21.107 -26.147 1.00 43.25 205 THR A CA 1
ATOM 1466 C C . THR A 1 205 ? -20.799 -21.433 -27.395 1.00 43.25 205 THR A C 1
ATOM 1468 O O . THR A 1 205 ? -21.590 -20.617 -27.869 1.00 43.25 205 THR A O 1
ATOM 1471 N N . SER A 1 206 ? -20.574 -22.619 -27.952 1.00 42.72 206 SER A N 1
ATOM 1472 C CA . SER A 1 206 ? -21.386 -23.186 -29.018 1.00 42.72 206 SER A CA 1
ATOM 1473 C C . SER A 1 206 ? -22.837 -23.264 -28.546 1.00 42.72 206 SER A C 1
ATOM 1475 O O . SER A 1 206 ? -23.158 -24.001 -27.612 1.00 42.72 206 SER A O 1
ATOM 1477 N N . THR A 1 207 ? -23.710 -22.493 -29.182 1.00 47.44 207 THR A N 1
ATOM 1478 C CA . THR A 1 207 ? -25.158 -22.613 -29.038 1.00 47.44 207 THR A CA 1
ATOM 1479 C C . THR A 1 207 ? -25.618 -23.968 -29.590 1.00 47.44 207 THR A C 1
ATOM 1481 O O . THR A 1 207 ? -25.191 -24.365 -30.678 1.00 47.44 207 THR A O 1
ATOM 1484 N N . PRO A 1 208 ? -26.491 -24.707 -28.885 1.00 43.69 208 PRO A N 1
ATOM 1485 C CA . PRO A 1 208 ? -27.099 -25.903 -29.445 1.00 43.69 208 PRO A CA 1
ATOM 1486 C C . PRO A 1 208 ? -28.074 -25.501 -30.562 1.00 43.69 208 PRO A C 1
ATOM 1488 O O . PRO A 1 208 ? -28.990 -24.703 -30.354 1.00 43.69 208 PRO A O 1
ATOM 1491 N N . ARG A 1 209 ? -27.869 -26.054 -31.765 1.00 46.22 209 ARG A N 1
ATOM 1492 C CA . ARG A 1 209 ? -28.834 -25.979 -32.870 1.00 46.22 209 ARG A CA 1
ATOM 1493 C C . ARG A 1 209 ? -30.138 -26.645 -32.432 1.00 46.22 209 ARG A C 1
ATOM 1495 O O . ARG A 1 209 ? -30.149 -27.840 -32.150 1.00 46.22 209 ARG A O 1
ATOM 1502 N N . CYS A 1 210 ? -31.231 -25.887 -32.426 1.00 43.31 210 CYS A N 1
ATOM 1503 C CA . CYS A 1 210 ? -32.573 -26.460 -32.431 1.00 43.31 210 CYS A CA 1
ATOM 1504 C C . CYS A 1 210 ? -32.796 -27.178 -33.769 1.00 43.31 210 CYS A C 1
ATOM 1506 O O . CYS A 1 210 ? -32.585 -26.595 -34.834 1.00 43.31 210 CYS A O 1
ATOM 1508 N N . ALA A 1 211 ? -33.191 -28.447 -33.700 1.00 64.94 211 ALA A N 1
ATOM 1509 C CA . ALA A 1 211 ? -33.673 -29.208 -34.843 1.00 64.94 211 ALA A CA 1
ATOM 1510 C C . ALA A 1 211 ? -35.070 -28.701 -35.265 1.00 64.94 211 ALA A C 1
ATOM 1512 O O . ALA A 1 211 ? -35.848 -28.304 -34.393 1.00 64.94 211 ALA A O 1
ATOM 1513 N N . PRO A 1 212 ? -35.410 -28.704 -36.565 1.00 63.97 212 PRO A N 1
ATOM 1514 C CA . PRO A 1 212 ? -36.769 -28.419 -37.012 1.00 63.97 212 PRO A CA 1
ATOM 1515 C C . PRO A 1 212 ? -37.715 -29.599 -36.702 1.00 63.97 212 PRO A C 1
ATOM 1517 O O . PRO A 1 212 ? -37.260 -30.745 -36.638 1.00 63.97 212 PRO A O 1
ATOM 1520 N N . PRO A 1 213 ? -39.020 -29.337 -36.504 1.00 59.38 213 PRO A N 1
ATOM 1521 C CA . PRO A 1 213 ? -40.003 -30.378 -36.216 1.00 59.38 213 PRO A CA 1
ATOM 1522 C C . PRO A 1 213 ? -40.264 -31.270 -37.444 1.00 59.38 213 PRO A C 1
ATOM 1524 O O . PRO A 1 213 ? -40.146 -30.791 -38.576 1.00 59.38 213 PRO A O 1
ATOM 1527 N N . PRO A 1 214 ? -40.634 -32.548 -37.244 1.00 63.59 214 PRO A N 1
ATOM 1528 C CA . PRO A 1 214 ? -41.094 -33.401 -38.332 1.00 63.59 214 PRO A CA 1
ATOM 1529 C C . PRO A 1 214 ? -42.474 -32.940 -38.819 1.00 63.59 214 PRO A C 1
ATOM 1531 O O . PRO A 1 214 ? -43.324 -32.555 -38.011 1.00 63.59 214 PRO A O 1
ATOM 1534 N N . GLY A 1 215 ? -42.654 -32.955 -40.141 1.00 56.72 215 GLY A N 1
ATOM 1535 C CA . GLY A 1 215 ? -43.967 -32.883 -40.787 1.00 56.72 215 GLY A CA 1
ATOM 1536 C C . GLY A 1 215 ? -44.710 -34.210 -40.732 1.00 56.72 215 GLY A C 1
ATOM 1537 O O . GLY A 1 215 ? -44.065 -35.237 -40.415 1.00 56.72 215 GLY A O 1
#

Radius of gyration: 33.45 Å; chains: 1; bounding box: 76×69×110 Å

pLDDT: mean 73.73, std 23.08, range [33.12, 98.31]

Organism: NCBI:txid1137989

Sequence (215 aa):
MRTIDHTTTAPTTGAPGRAARAGVPTIPLPRASAQETVRTASPARAASAVPSSASTGVADLLRGPVRPARVLMSGPAAVYLQVSTERGSDVVGVLTSDAARLPLGCVLFRPSNGRPLVALPSGAPAEVGGGRIVVGDLVVRAAAWWDPQPRLPSPHPALLPEGVRQLRTTLYGEGVPHSAFTLPGLPAGPVARWPRSAVPSAGPTSTPRCAPPPG

Foldseek 3Di:
DDDDDDDDDDDDDDDDDDDDDDDDDPDPDPVVVVVVVVVVPDPPPPLPAFEWAAEPLCVCFAADDKFKWWFADWFQFKTKIWTQDPVGIDIAIEGEPPDDDDNRYTYGPHHGPRGTPDPDDTRAIWMHYPQWTGDPSHIHGHPHYDYPDDPDDDDDPVCVVVVVVQVCCQCPPPPHDNPQDDRVPDDRDDDDPDPPDDPPPPPDDDDDDDDDDDD

Secondary structure (DSSP, 8-state):
----------------------S-------HHHHHHHHHT---SS---PEEEEEEGGGHHHHHS--EEEEEEEE-SSEEEEEEEETTEEEEEEEE-TTS---TTEEEESS---SS-SS---TT-EEEEETTEEEETTEEEEEEEEE--S--PPPP-GGGHHHHHHHHHHHHHSTT--TT----TTS--SSS-----PPPP-PPP--PPPPPPPP-